Protein AF-A0A1H9LCA9-F1 (afdb_monomer_lite)

Structure (mmCIF, N/CA/C/O backbone):
data_AF-A0A1H9LCA9-F1
#
_entry.id   AF-A0A1H9LCA9-F1
#
loop_
_atom_site.group_PDB
_atom_site.id
_atom_site.type_symbol
_atom_site.label_atom_id
_atom_site.label_alt_id
_atom_site.label_comp_id
_atom_site.label_asym_id
_atom_site.label_entity_id
_atom_site.label_seq_id
_atom_site.pdbx_PDB_ins_code
_atom_site.Cartn_x
_atom_site.Cartn_y
_atom_site.Cartn_z
_atom_site.occupancy
_atom_site.B_iso_or_equiv
_atom_site.auth_seq_id
_atom_site.auth_comp_id
_atom_site.auth_asym_id
_atom_site.auth_atom_id
_atom_site.pdbx_PDB_model_num
ATOM 1 N N . MET A 1 1 ? -13.975 62.702 19.887 1.00 37.59 1 MET A N 1
ATOM 2 C CA . MET A 1 1 ? -13.229 62.439 18.639 1.00 37.59 1 MET A CA 1
ATOM 3 C C . MET A 1 1 ? -12.330 61.247 18.906 1.00 37.59 1 MET A C 1
ATOM 5 O O . MET A 1 1 ? -11.518 61.333 19.813 1.00 37.59 1 MET A O 1
ATOM 9 N N . VAL A 1 2 ? -12.563 60.117 18.239 1.00 36.91 2 VAL A N 1
ATOM 10 C CA . VAL A 1 2 ? -11.797 58.874 18.434 1.00 36.91 2 VAL A CA 1
ATOM 11 C C . VAL A 1 2 ? -11.180 58.522 17.086 1.00 36.91 2 VAL A C 1
ATOM 13 O O . VAL A 1 2 ? -11.909 58.223 16.140 1.00 36.91 2 VAL A O 1
ATOM 16 N N . GLU A 1 3 ? -9.856 58.625 16.983 1.00 31.27 3 GLU A N 1
ATOM 17 C CA . GLU A 1 3 ? -9.104 58.241 15.788 1.00 31.27 3 GLU A CA 1
ATOM 18 C C . GLU A 1 3 ? -9.050 56.713 15.649 1.00 31.27 3 GLU A C 1
ATOM 20 O O . GLU A 1 3 ? -8.800 55.981 16.607 1.00 31.27 3 GLU A O 1
ATOM 25 N N . ARG A 1 4 ? -9.310 56.226 14.431 1.00 35.34 4 ARG A N 1
ATOM 26 C CA . ARG A 1 4 ? -9.241 54.811 14.052 1.00 35.34 4 ARG A CA 1
ATOM 27 C C . ARG A 1 4 ? -7.836 54.487 13.536 1.00 35.34 4 ARG A C 1
ATOM 29 O O . ARG A 1 4 ? -7.404 55.072 12.549 1.00 35.34 4 ARG A O 1
ATOM 36 N N . GLY A 1 5 ? -7.157 53.526 14.163 1.00 34.16 5 GLY A N 1
ATOM 37 C CA . GLY A 1 5 ? -5.902 52.950 13.660 1.00 34.16 5 GLY A CA 1
ATOM 38 C C . GLY A 1 5 ? -6.113 51.992 12.470 1.00 34.16 5 GLY A C 1
ATOM 39 O O . GLY A 1 5 ? -7.217 51.466 12.298 1.00 34.16 5 GLY A O 1
ATOM 40 N N . PRO A 1 6 ? -5.083 51.745 11.636 1.00 36.34 6 PRO A N 1
ATOM 41 C CA . PRO A 1 6 ? -5.231 50.998 10.392 1.00 36.34 6 PRO A CA 1
ATOM 42 C C . PRO A 1 6 ? -5.287 49.480 10.620 1.00 36.34 6 PRO A C 1
ATOM 44 O O . PRO A 1 6 ? -4.516 48.903 11.388 1.00 36.34 6 PRO A O 1
ATOM 47 N N . ALA A 1 7 ? -6.196 48.822 9.899 1.00 36.69 7 ALA A N 1
ATOM 48 C CA . ALA A 1 7 ? -6.356 47.373 9.884 1.00 36.69 7 ALA A CA 1
ATOM 49 C C . ALA A 1 7 ? -5.158 46.683 9.206 1.00 36.69 7 ALA A C 1
ATOM 51 O O . ALA A 1 7 ? -4.801 46.992 8.068 1.00 36.69 7 ALA A O 1
ATOM 52 N N . ARG A 1 8 ? -4.555 45.704 9.894 1.00 35.53 8 ARG A N 1
ATOM 53 C CA . ARG A 1 8 ? -3.508 44.831 9.345 1.00 35.53 8 ARG A CA 1
ATOM 54 C C . ARG A 1 8 ? -4.088 43.911 8.268 1.00 35.53 8 ARG A C 1
ATOM 56 O O . ARG A 1 8 ? -4.783 42.944 8.565 1.00 35.53 8 ARG A O 1
ATOM 63 N N . GLN A 1 9 ? -3.726 44.178 7.020 1.00 32.56 9 GLN A N 1
ATOM 64 C CA . GLN A 1 9 ? -3.890 43.259 5.898 1.00 32.56 9 GLN A CA 1
ATOM 65 C C . GLN A 1 9 ? -2.826 42.149 6.016 1.00 32.56 9 GLN A C 1
ATOM 67 O O . GLN A 1 9 ? -1.681 42.316 5.601 1.00 32.56 9 GLN A O 1
ATOM 72 N N . VAL A 1 10 ? -3.169 41.012 6.629 1.00 32.66 10 VAL A N 1
ATOM 73 C CA . VAL A 1 10 ? -2.303 39.820 6.613 1.00 32.66 10 VAL A CA 1
ATOM 74 C C . VAL A 1 10 ? -2.534 39.098 5.286 1.00 32.66 10 VAL A C 1
ATOM 76 O O . VAL A 1 10 ? -3.515 38.383 5.088 1.00 32.66 10 VAL A O 1
ATOM 79 N N . ALA A 1 11 ? -1.644 39.356 4.330 1.00 33.22 11 ALA A N 1
ATOM 80 C CA . ALA A 1 11 ? -1.707 38.834 2.975 1.00 33.22 11 ALA A CA 1
ATOM 81 C C . ALA A 1 11 ? -1.517 37.303 2.936 1.00 33.22 11 ALA A C 1
ATOM 83 O O . ALA A 1 11 ? -0.398 36.802 2.983 1.00 33.22 11 ALA A O 1
ATOM 84 N N . VAL A 1 12 ? -2.635 36.574 2.845 1.00 34.50 12 VAL A N 1
ATOM 85 C CA . VAL A 1 12 ? -3.093 35.512 1.900 1.00 34.50 12 VAL A CA 1
ATOM 86 C C . VAL A 1 12 ? -2.076 34.790 0.966 1.00 34.50 12 VAL A C 1
ATOM 88 O O . VAL A 1 12 ? -2.420 33.791 0.331 1.00 34.50 12 VAL A O 1
ATOM 91 N N . ARG A 1 13 ? -0.813 35.213 0.860 1.00 29.67 13 ARG A N 1
ATOM 92 C CA . ARG A 1 13 ? 0.180 34.705 -0.104 1.00 29.67 13 ARG A CA 1
ATOM 93 C C . ARG A 1 13 ? 0.852 33.389 0.327 1.00 29.67 13 ARG A C 1
ATOM 95 O O . ARG A 1 13 ? 1.262 32.627 -0.542 1.00 29.67 13 ARG A O 1
ATOM 102 N N . GLY A 1 14 ? 0.899 33.079 1.628 1.00 26.66 14 GLY A N 1
ATOM 103 C CA . GLY A 1 14 ? 1.507 31.841 2.156 1.00 26.66 14 GLY A CA 1
ATOM 104 C C . GLY A 1 14 ? 0.653 30.574 1.987 1.00 26.66 14 GLY A C 1
ATOM 105 O O . GLY A 1 14 ? 1.177 29.499 1.708 1.00 26.66 14 GLY A O 1
ATOM 106 N N . LEU A 1 15 ? -0.677 30.697 2.063 1.00 29.91 15 LEU A N 1
ATOM 107 C CA . LEU A 1 15 ? -1.611 29.560 1.992 1.00 29.91 15 LEU A CA 1
ATOM 108 C C . LEU A 1 15 ? -1.765 28.981 0.573 1.00 29.91 15 LEU A C 1
ATOM 110 O O . LEU A 1 15 ? -2.038 27.793 0.414 1.00 29.91 15 LEU A O 1
ATOM 114 N N . ARG A 1 16 ? -1.535 29.791 -0.473 1.00 30.44 16 ARG A N 1
ATOM 115 C CA . ARG A 1 16 ? -1.591 29.332 -1.875 1.00 30.44 16 ARG A CA 1
ATOM 116 C C . ARG A 1 16 ? -0.365 28.501 -2.279 1.00 30.44 16 ARG A C 1
ATOM 118 O O . ARG A 1 16 ? -0.497 27.593 -3.091 1.00 30.44 16 ARG A O 1
ATOM 125 N N . GLY A 1 17 ? 0.805 28.770 -1.692 1.00 26.50 17 GLY A N 1
ATOM 126 C CA . GLY A 1 17 ? 2.037 28.012 -1.954 1.00 26.50 17 GLY A CA 1
ATOM 127 C C . GLY A 1 17 ? 1.990 26.588 -1.392 1.00 26.50 17 GLY A C 1
ATOM 128 O O . GLY A 1 17 ? 2.292 25.633 -2.105 1.00 26.50 17 GLY A O 1
ATOM 129 N N . ALA A 1 18 ? 1.512 26.437 -0.152 1.00 33.06 18 ALA A N 1
ATOM 130 C CA . ALA A 1 18 ? 1.322 25.132 0.485 1.00 33.06 18 ALA A CA 1
ATOM 131 C C . ALA A 1 18 ? 0.219 24.301 -0.198 1.00 33.06 18 ALA A C 1
ATOM 133 O O . ALA A 1 18 ? 0.385 23.100 -0.408 1.00 33.06 18 ALA A O 1
ATOM 134 N N . GLY A 1 19 ? -0.874 24.949 -0.626 1.00 29.12 19 GLY A N 1
ATOM 135 C CA . GLY A 1 19 ? -1.933 24.308 -1.410 1.00 29.12 19 GLY A CA 1
ATOM 136 C C . GLY A 1 19 ? -1.437 23.761 -2.753 1.00 29.12 19 GLY A C 1
ATOM 137 O O . GLY A 1 19 ? -1.769 22.635 -3.112 1.00 29.12 19 GLY A O 1
ATOM 138 N N . ASN A 1 20 ? -0.579 24.503 -3.460 1.00 30.98 20 ASN A N 1
ATOM 139 C CA . ASN A 1 20 ? -0.036 24.081 -4.755 1.00 30.98 20 ASN A CA 1
ATOM 140 C C . ASN A 1 20 ? 0.996 22.946 -4.638 1.00 30.98 20 ASN A C 1
ATOM 142 O O . ASN A 1 20 ? 1.005 22.058 -5.487 1.00 30.98 20 ASN A O 1
ATOM 146 N N . ALA A 1 21 ? 1.821 22.925 -3.586 1.00 31.55 21 ALA A N 1
ATOM 147 C CA . ALA A 1 21 ? 2.763 21.830 -3.328 1.00 31.55 21 ALA A CA 1
ATOM 148 C C . ALA A 1 21 ? 2.041 20.538 -2.909 1.00 31.55 21 ALA A C 1
ATOM 150 O O . ALA A 1 21 ? 2.370 19.458 -3.401 1.00 31.55 21 ALA A O 1
ATOM 151 N N . ALA A 1 22 ? 0.998 20.655 -2.078 1.00 37.38 22 ALA A N 1
ATOM 152 C CA . ALA A 1 22 ? 0.131 19.534 -1.739 1.00 37.38 22 ALA A CA 1
ATOM 153 C C . ALA A 1 22 ? -0.577 18.996 -2.989 1.00 37.38 22 ALA A C 1
ATOM 155 O O . ALA A 1 22 ? -0.582 17.793 -3.199 1.00 37.38 22 ALA A O 1
ATOM 156 N N . VAL A 1 23 ? -1.102 19.861 -3.865 1.00 35.31 23 VAL A N 1
ATOM 157 C CA . VAL A 1 23 ? -1.713 19.456 -5.144 1.00 35.31 23 VAL A CA 1
ATOM 158 C C . VAL A 1 23 ? -0.686 18.832 -6.098 1.00 35.31 23 VAL A C 1
ATOM 160 O O . VAL A 1 23 ? -1.016 17.850 -6.751 1.00 35.31 23 VAL A O 1
ATOM 163 N N . ALA A 1 24 ? 0.559 19.314 -6.151 1.00 33.38 24 ALA A N 1
ATOM 164 C CA . ALA A 1 24 ? 1.620 18.741 -6.986 1.00 33.38 24 ALA A CA 1
ATOM 165 C C . ALA A 1 24 ? 2.101 17.364 -6.491 1.00 33.38 24 ALA A C 1
ATOM 167 O O . ALA A 1 24 ? 2.255 16.456 -7.305 1.00 33.38 24 ALA A O 1
ATOM 168 N N . GLY A 1 25 ? 2.265 17.171 -5.177 1.00 38.09 25 GLY A N 1
ATOM 169 C CA . GLY A 1 25 ? 2.576 15.858 -4.591 1.00 38.09 25 GLY A CA 1
ATOM 170 C C . GLY A 1 25 ? 1.441 14.848 -4.792 1.00 38.09 25 GLY A C 1
ATOM 171 O O . GLY A 1 25 ? 1.672 13.684 -5.110 1.00 38.09 25 GLY A O 1
ATOM 172 N N . LEU A 1 26 ? 0.196 15.320 -4.717 1.00 39.88 26 LEU A N 1
ATOM 173 C CA . LEU A 1 26 ? -1.016 14.517 -4.885 1.00 39.88 26 LEU A CA 1
ATOM 174 C C . LEU A 1 26 ? -1.300 14.176 -6.360 1.00 39.88 26 LEU A C 1
ATOM 176 O O . LEU A 1 26 ? -1.668 13.048 -6.672 1.00 39.88 26 LEU A O 1
ATOM 180 N N . LEU A 1 27 ? -1.077 15.116 -7.286 1.00 36.34 27 LEU A N 1
ATOM 181 C CA . LEU A 1 27 ? -1.109 14.872 -8.734 1.00 36.34 27 LEU A CA 1
ATOM 182 C C . LEU A 1 27 ? 0.071 14.007 -9.187 1.00 36.34 27 LEU A C 1
ATOM 184 O O . LEU A 1 27 ? -0.092 13.229 -10.123 1.00 36.34 27 LEU A O 1
ATOM 188 N N . GLY A 1 28 ? 1.219 14.094 -8.508 1.00 38.56 28 GLY A N 1
ATOM 189 C CA . GLY A 1 28 ? 2.336 13.161 -8.647 1.00 38.56 28 GLY A CA 1
ATOM 190 C C . GLY A 1 28 ? 1.915 11.726 -8.329 1.00 38.56 28 GLY A C 1
ATOM 191 O O . GLY A 1 28 ? 2.164 10.837 -9.134 1.00 38.56 28 GLY A O 1
ATOM 192 N N . GLN A 1 29 ? 1.164 11.516 -7.244 1.00 41.81 29 GLN A N 1
ATOM 193 C CA . GLN A 1 29 ? 0.625 10.202 -6.859 1.00 41.81 29 GLN A CA 1
ATOM 194 C C . GLN A 1 29 ? -0.523 9.708 -7.761 1.00 41.81 29 GLN A C 1
ATOM 196 O O . GLN A 1 29 ? -0.605 8.519 -8.056 1.00 41.81 29 GLN A O 1
ATOM 201 N N . VAL A 1 30 ? -1.361 10.601 -8.303 1.00 37.91 30 VAL A N 1
ATOM 202 C CA . VAL A 1 30 ? -2.304 10.245 -9.388 1.00 37.91 30 VAL A CA 1
ATOM 203 C C . VAL A 1 30 ? -1.549 9.896 -10.686 1.00 37.91 30 VAL A C 1
ATOM 205 O O . VAL A 1 30 ? -2.015 9.070 -11.472 1.00 37.91 30 VAL A O 1
ATOM 208 N N . ARG A 1 31 ? -0.354 10.466 -10.909 1.00 37.56 31 ARG A N 1
ATOM 209 C CA . ARG A 1 31 ? 0.559 10.101 -12.007 1.00 37.56 31 ARG A CA 1
ATOM 210 C C . ARG A 1 31 ? 1.170 8.712 -11.820 1.00 37.56 31 ARG A C 1
ATOM 212 O O . ARG A 1 31 ? 1.293 8.017 -12.822 1.00 37.56 31 ARG A O 1
ATOM 219 N N . VAL A 1 32 ? 1.459 8.288 -10.584 1.00 42.09 32 VAL A N 1
ATOM 220 C CA . VAL A 1 32 ? 1.896 6.910 -10.269 1.00 42.09 32 VAL A CA 1
ATOM 221 C C . VAL A 1 32 ? 0.848 5.890 -10.736 1.00 42.09 32 VAL A C 1
ATOM 223 O O . VAL A 1 32 ? 1.204 4.882 -11.333 1.00 42.09 32 VAL A O 1
ATOM 226 N N . GLN A 1 33 ? -0.450 6.189 -10.596 1.00 40.88 33 GLN A N 1
ATOM 227 C CA . GLN A 1 33 ? -1.525 5.330 -11.123 1.00 40.88 33 GLN A CA 1
ATOM 228 C C . GLN A 1 33 ? -1.804 5.492 -12.630 1.00 40.88 33 GLN A C 1
ATOM 230 O O . GLN A 1 33 ? -2.338 4.577 -13.257 1.00 40.88 33 GLN A O 1
ATOM 235 N N . ARG A 1 34 ? -1.478 6.647 -13.231 1.00 36.62 34 ARG A N 1
ATOM 236 C CA . ARG A 1 34 ? -1.709 6.935 -14.664 1.00 36.62 34 ARG A CA 1
ATOM 237 C C . ARG A 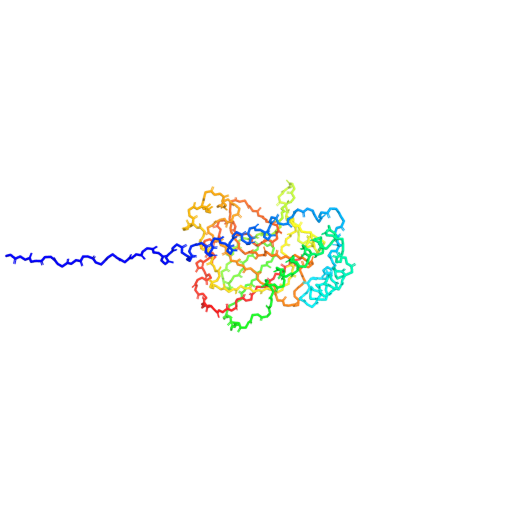1 34 ? -0.509 6.672 -15.575 1.00 36.62 34 ARG A C 1
ATOM 239 O O . ARG A 1 34 ? -0.652 6.795 -16.789 1.00 36.62 34 ARG A O 1
ATOM 246 N N . GLN A 1 35 ? 0.640 6.258 -15.052 1.00 36.97 35 GLN A N 1
ATOM 247 C CA . GLN A 1 35 ? 1.733 5.707 -15.862 1.00 36.97 35 GLN A CA 1
ATOM 248 C C . GLN A 1 35 ? 1.524 4.206 -16.129 1.00 36.97 35 GLN A C 1
ATOM 250 O O . GLN A 1 35 ? 2.420 3.387 -15.988 1.00 36.97 35 GLN A O 1
ATOM 255 N N . THR A 1 36 ? 0.312 3.864 -16.564 1.00 41.91 36 THR A N 1
ATOM 256 C CA . THR A 1 36 ? -0.047 2.605 -17.232 1.00 41.91 36 THR A CA 1
ATOM 257 C C . THR A 1 36 ? -0.149 2.802 -18.741 1.00 41.91 36 THR A C 1
ATOM 259 O O . THR A 1 36 ? -0.783 2.010 -19.437 1.00 41.91 36 THR A O 1
ATOM 262 N N . ALA A 1 37 ? 0.502 3.842 -19.283 1.00 33.84 37 ALA A N 1
ATOM 263 C CA . ALA A 1 37 ? 0.882 3.766 -20.682 1.00 33.84 37 ALA A CA 1
ATOM 264 C C . ALA A 1 37 ? 1.651 2.442 -20.830 1.00 33.84 37 ALA A C 1
ATOM 266 O O . ALA A 1 37 ? 2.587 2.226 -20.048 1.00 33.84 37 ALA A O 1
ATOM 267 N N . PRO A 1 38 ? 1.255 1.542 -21.753 1.00 39.22 38 PRO A N 1
ATOM 268 C CA . PRO A 1 38 ? 2.077 0.381 -22.047 1.00 39.22 38 PRO A CA 1
ATOM 269 C C . PRO A 1 38 ? 3.495 0.899 -22.247 1.00 39.22 38 PRO A C 1
ATOM 271 O O . PRO A 1 38 ? 3.666 1.982 -22.821 1.00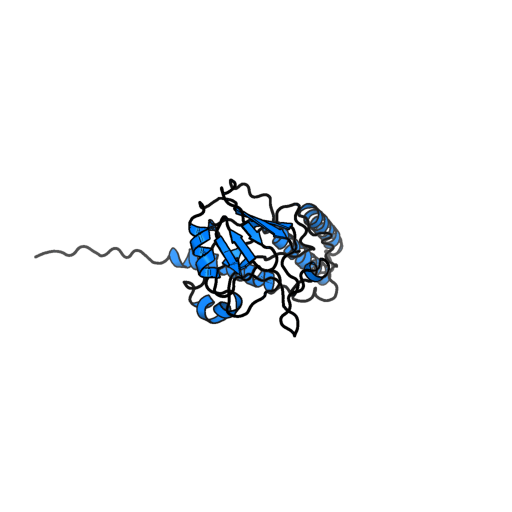 39.22 38 PRO A O 1
ATOM 274 N N . VAL A 1 39 ? 4.493 0.182 -21.713 1.00 43.41 39 VAL A N 1
ATOM 275 C CA . VAL A 1 39 ? 5.899 0.433 -22.044 1.00 43.41 39 VAL A CA 1
ATOM 276 C C . VAL A 1 39 ? 5.904 0.686 -23.542 1.00 43.41 39 VAL A C 1
ATOM 278 O O . VAL A 1 39 ? 5.519 -0.216 -24.286 1.00 43.41 39 VAL A O 1
ATOM 281 N N . ALA A 1 40 ? 6.159 1.935 -23.963 1.00 40.75 40 ALA A N 1
ATOM 282 C CA . ALA A 1 40 ? 6.058 2.280 -25.375 1.00 40.75 40 ALA A CA 1
ATOM 283 C C . ALA A 1 40 ? 6.827 1.200 -26.131 1.00 40.75 40 ALA A C 1
ATOM 285 O O . ALA A 1 40 ? 7.935 0.866 -25.695 1.00 40.75 40 ALA A O 1
ATOM 286 N N . ALA A 1 41 ? 6.182 0.585 -27.127 1.00 44.44 41 ALA A N 1
ATOM 287 C CA . ALA A 1 41 ? 6.691 -0.606 -27.792 1.00 44.44 41 ALA A CA 1
ATOM 288 C C . ALA A 1 41 ? 8.204 -0.456 -28.031 1.00 44.44 41 ALA A C 1
ATOM 290 O O . ALA A 1 41 ? 8.628 0.481 -28.704 1.00 44.44 41 ALA A O 1
ATOM 291 N N . GLY A 1 42 ? 9.005 -1.310 -27.381 1.00 55.53 42 GLY A N 1
ATOM 292 C CA . GLY A 1 42 ? 10.469 -1.284 -27.467 1.00 55.53 42 GLY A CA 1
ATOM 293 C C . GLY A 1 42 ? 11.255 -0.944 -26.192 1.00 55.53 42 GLY A C 1
ATOM 294 O O . GLY A 1 42 ? 12.477 -0.987 -26.256 1.00 55.53 42 GLY A O 1
ATOM 295 N N . GLY A 1 43 ? 10.629 -0.633 -25.049 1.00 63.09 43 GLY A N 1
ATOM 296 C CA . GLY A 1 43 ? 11.353 -0.488 -23.770 1.00 63.09 43 GLY A CA 1
ATOM 297 C C . GLY A 1 43 ? 11.732 -1.821 -23.099 1.00 63.09 43 GLY A C 1
ATOM 298 O O . GLY A 1 43 ? 11.122 -2.849 -23.402 1.00 63.09 43 GLY A O 1
ATOM 299 N N . PRO A 1 44 ? 12.710 -1.832 -22.170 1.00 77.94 44 PRO A N 1
ATOM 300 C CA . PRO A 1 44 ? 13.135 -3.053 -21.492 1.00 77.94 44 PRO A CA 1
ATOM 301 C C . PRO A 1 44 ? 12.026 -3.594 -20.584 1.00 77.94 44 PRO A C 1
ATOM 303 O O . PRO A 1 44 ? 11.335 -2.839 -19.897 1.00 77.94 44 PRO A O 1
ATOM 306 N N . ALA A 1 45 ? 11.893 -4.919 -20.524 1.00 80.69 45 ALA A N 1
ATOM 307 C CA . ALA A 1 45 ? 11.065 -5.552 -19.506 1.00 80.69 45 ALA A CA 1
ATOM 308 C C . ALA A 1 45 ? 11.670 -5.289 -18.117 1.00 80.69 45 ALA A C 1
ATOM 310 O O . ALA A 1 45 ? 12.846 -5.589 -17.893 1.00 80.69 45 ALA A O 1
ATOM 311 N N . ILE A 1 46 ? 10.866 -4.749 -17.195 1.00 82.88 46 ILE A N 1
ATOM 312 C CA . ILE A 1 46 ? 11.263 -4.571 -15.794 1.00 82.88 46 ILE A CA 1
ATOM 313 C C . ILE A 1 46 ? 11.228 -5.934 -15.106 1.00 82.88 46 ILE A C 1
ATOM 315 O O . ILE A 1 46 ? 10.183 -6.583 -15.028 1.00 82.88 46 ILE A O 1
ATOM 319 N N . ARG A 1 47 ? 12.374 -6.360 -14.582 1.00 88.81 47 ARG A N 1
ATOM 320 C CA . ARG A 1 47 ? 12.556 -7.635 -13.882 1.00 88.81 47 ARG A CA 1
ATOM 321 C C . ARG A 1 47 ? 12.540 -7.398 -12.378 1.00 88.81 47 ARG A C 1
ATOM 323 O O . ARG A 1 47 ? 13.572 -7.413 -11.722 1.00 88.81 47 ARG A O 1
ATOM 330 N N . ALA A 1 48 ? 11.349 -7.172 -11.832 1.00 80.75 48 ALA A N 1
ATOM 331 C CA . ALA A 1 48 ? 11.202 -6.874 -10.408 1.00 80.75 48 ALA A CA 1
ATOM 332 C C . ALA A 1 48 ? 11.410 -8.091 -9.484 1.00 80.75 48 ALA A C 1
ATOM 334 O O . ALA A 1 48 ? 11.509 -7.904 -8.277 1.00 80.75 48 ALA A O 1
ATOM 335 N N . GLY A 1 49 ? 11.465 -9.322 -10.011 1.00 88.69 49 GLY A N 1
ATOM 336 C CA . GLY A 1 49 ? 11.590 -10.531 -9.189 1.00 88.69 49 GLY A CA 1
ATOM 337 C C . GLY A 1 49 ? 10.423 -10.666 -8.206 1.00 88.69 49 GLY A C 1
ATOM 338 O O . GLY A 1 49 ? 9.258 -10.529 -8.596 1.00 88.69 49 GLY A O 1
ATOM 339 N N . ASN A 1 50 ? 10.728 -10.894 -6.927 1.00 90.81 50 ASN A N 1
ATOM 340 C CA . ASN A 1 50 ? 9.724 -10.844 -5.860 1.00 90.81 50 ASN A CA 1
ATOM 341 C C . ASN A 1 50 ? 9.361 -9.405 -5.448 1.00 90.81 50 ASN A C 1
ATOM 343 O O . ASN A 1 50 ? 8.366 -9.188 -4.759 1.00 90.81 50 ASN A O 1
ATOM 347 N N . GLY A 1 51 ? 10.098 -8.403 -5.921 1.00 90.00 51 GLY A N 1
ATOM 348 C CA . GLY A 1 51 ? 9.833 -6.987 -5.698 1.00 90.00 51 GLY A CA 1
ATOM 349 C C . GLY A 1 51 ? 10.296 -6.482 -4.338 1.00 90.00 51 GLY A C 1
ATOM 350 O O . GLY A 1 51 ? 9.755 -5.482 -3.881 1.00 90.00 51 GLY A O 1
ATOM 351 N N . THR A 1 52 ? 11.249 -7.154 -3.688 1.00 94.56 52 THR A N 1
ATOM 352 C CA . THR A 1 52 ? 11.922 -6.629 -2.485 1.00 94.56 52 THR A CA 1
ATOM 353 C C . THR A 1 52 ? 12.712 -5.358 -2.802 1.00 94.56 52 THR A C 1
ATOM 355 O O . THR A 1 52 ? 13.079 -5.116 -3.954 1.00 94.56 52 THR A O 1
ATOM 358 N N . THR A 1 53 ? 13.048 -4.554 -1.786 1.00 93.88 53 THR A N 1
ATOM 359 C CA . THR A 1 53 ? 13.878 -3.352 -1.993 1.00 93.88 53 THR A CA 1
ATOM 360 C C . THR A 1 53 ? 15.218 -3.703 -2.647 1.00 93.88 53 THR A C 1
ATOM 362 O O . THR A 1 53 ? 15.638 -3.025 -3.582 1.00 93.88 53 THR A O 1
ATOM 365 N N . ALA A 1 54 ? 15.860 -4.800 -2.231 1.00 95.19 54 ALA A N 1
ATOM 366 C CA . ALA A 1 54 ? 17.131 -5.244 -2.804 1.00 95.19 54 ALA A CA 1
ATOM 367 C C . ALA A 1 54 ? 17.018 -5.607 -4.297 1.00 95.19 54 ALA A C 1
ATOM 369 O O . ALA A 1 54 ? 17.847 -5.176 -5.100 1.00 95.19 54 ALA A O 1
ATOM 370 N N . GLU A 1 55 ? 15.977 -6.350 -4.687 1.00 95.88 55 GLU A N 1
ATOM 371 C CA . GLU A 1 55 ? 15.739 -6.710 -6.092 1.00 95.88 55 GLU A CA 1
ATOM 372 C C . GLU A 1 55 ? 15.432 -5.477 -6.950 1.00 95.88 55 GLU A C 1
ATOM 374 O O . GLU A 1 55 ? 15.961 -5.350 -8.054 1.00 95.88 55 GLU A O 1
ATOM 379 N N . LEU A 1 56 ? 14.639 -4.530 -6.436 1.00 94.44 56 LEU A N 1
ATOM 380 C CA . LEU A 1 56 ? 14.326 -3.287 -7.147 1.00 94.44 56 LEU A CA 1
ATOM 381 C C . LEU A 1 56 ? 15.569 -2.400 -7.332 1.00 94.44 56 LEU A C 1
ATOM 383 O O . LEU A 1 56 ? 15.757 -1.831 -8.410 1.00 94.44 56 LEU A O 1
ATOM 387 N N . VAL A 1 57 ? 16.453 -2.315 -6.330 1.00 95.69 57 VAL A N 1
ATOM 388 C CA . VAL A 1 57 ? 17.745 -1.609 -6.442 1.00 95.69 57 VAL A CA 1
ATOM 389 C C . VAL A 1 57 ? 18.644 -2.272 -7.486 1.00 95.69 57 VAL A C 1
ATOM 391 O O . VAL A 1 57 ? 19.228 -1.580 -8.326 1.00 95.69 57 VAL A O 1
ATOM 394 N N . ALA A 1 58 ? 18.744 -3.603 -7.464 1.00 96.69 58 ALA A N 1
ATOM 395 C CA . ALA A 1 58 ? 19.547 -4.351 -8.427 1.00 96.69 58 ALA A CA 1
ATOM 396 C C . ALA A 1 58 ? 19.038 -4.150 -9.863 1.00 96.69 58 ALA A C 1
ATOM 398 O O . ALA A 1 58 ? 19.829 -3.888 -10.777 1.00 96.69 58 ALA A O 1
ATOM 399 N N . GLU A 1 59 ? 17.719 -4.194 -10.051 1.00 96.25 59 GLU A N 1
ATOM 400 C CA . GLU A 1 59 ? 17.086 -3.972 -11.347 1.00 96.25 59 GLU A CA 1
ATOM 401 C C . GLU A 1 59 ? 17.284 -2.534 -11.839 1.00 96.25 59 GLU A C 1
ATOM 403 O O . GLU A 1 59 ? 17.643 -2.308 -12.997 1.00 96.25 59 GLU A O 1
ATOM 408 N N . ARG A 1 60 ? 17.162 -1.545 -10.949 1.00 95.88 60 ARG A N 1
ATOM 409 C CA . ARG A 1 60 ? 17.442 -0.146 -11.286 1.00 95.88 60 ARG A CA 1
ATOM 410 C C . ARG A 1 60 ? 18.889 0.045 -11.732 1.00 95.88 60 ARG A C 1
ATOM 412 O O . ARG A 1 60 ? 19.146 0.715 -12.733 1.00 95.88 60 ARG A O 1
ATOM 419 N N . ALA A 1 61 ? 19.840 -0.551 -11.014 1.00 96.81 61 ALA A N 1
ATOM 420 C CA . ALA A 1 61 ? 21.253 -0.492 -11.372 1.00 96.81 61 ALA A CA 1
ATOM 421 C C . ALA A 1 61 ? 21.524 -1.145 -12.737 1.00 96.81 61 ALA A C 1
ATOM 423 O O . ALA A 1 61 ? 22.342 -0.634 -13.505 1.00 96.81 61 ALA A O 1
ATOM 424 N N . ARG A 1 62 ? 20.826 -2.242 -13.066 1.00 95.94 62 ARG A N 1
ATOM 425 C CA . ARG A 1 62 ? 20.877 -2.862 -14.398 1.00 95.94 62 ARG A CA 1
ATOM 426 C C . ARG A 1 62 ? 20.378 -1.901 -15.476 1.00 95.94 62 ARG A C 1
ATOM 428 O O . ARG A 1 62 ? 21.120 -1.639 -16.422 1.00 95.94 62 ARG A O 1
ATOM 435 N N . LEU A 1 63 ? 19.184 -1.327 -15.302 1.00 94.81 63 LEU A N 1
ATOM 436 C CA . LEU A 1 63 ? 18.615 -0.390 -16.274 1.00 94.81 63 LEU A CA 1
ATOM 437 C C . LEU A 1 63 ? 19.491 0.851 -16.472 1.00 94.81 63 LEU A C 1
ATOM 439 O O . LEU A 1 63 ? 19.616 1.321 -17.597 1.00 94.81 63 LEU A O 1
ATOM 443 N N . LEU A 1 64 ? 20.136 1.366 -15.421 1.00 95.00 64 LEU A N 1
ATOM 444 C CA . LEU A 1 64 ? 21.068 2.494 -15.538 1.00 95.00 64 LEU A CA 1
ATOM 445 C C . LEU A 1 64 ? 22.277 2.172 -16.426 1.00 95.00 64 LEU A C 1
ATOM 447 O O . LEU A 1 64 ? 22.665 3.011 -17.242 1.00 95.00 64 LEU A O 1
ATOM 451 N N . ARG A 1 65 ? 22.853 0.969 -16.292 1.00 94.88 65 ARG A N 1
ATOM 452 C CA . ARG A 1 65 ? 23.976 0.522 -17.133 1.00 94.88 65 ARG A CA 1
ATOM 453 C C . ARG A 1 65 ? 23.549 0.358 -18.590 1.00 94.88 65 ARG A C 1
ATOM 455 O O . ARG A 1 65 ? 24.210 0.887 -19.477 1.00 94.88 65 ARG A O 1
ATOM 462 N N . GLU A 1 66 ? 22.430 -0.321 -18.825 1.00 93.88 66 GLU A N 1
ATOM 463 C CA . GLU A 1 66 ? 21.905 -0.569 -20.174 1.00 93.88 66 GLU A CA 1
ATOM 464 C C . GLU A 1 66 ? 21.434 0.722 -20.859 1.00 93.88 66 GLU A C 1
ATOM 466 O O . GLU A 1 66 ? 21.730 0.948 -22.027 1.00 93.88 66 GLU A O 1
ATOM 471 N N . ARG A 1 67 ? 20.810 1.659 -20.133 1.00 93.94 67 ARG A N 1
ATOM 472 C CA . ARG A 1 67 ? 20.477 2.987 -20.683 1.00 93.94 67 ARG A CA 1
ATOM 473 C C . ARG A 1 67 ? 21.715 3.688 -21.252 1.00 93.94 67 ARG A C 1
ATOM 475 O O . ARG A 1 67 ? 21.622 4.350 -22.283 1.00 93.94 67 ARG A O 1
ATOM 482 N N . GLY A 1 68 ? 22.869 3.536 -20.596 1.00 91.56 68 GLY A N 1
ATOM 483 C CA . GLY A 1 68 ? 24.142 4.113 -21.032 1.00 91.56 68 GLY A CA 1
ATOM 484 C C . GLY A 1 68 ? 24.601 3.628 -22.411 1.00 91.56 68 GLY A C 1
ATOM 485 O O . GLY A 1 68 ? 25.174 4.414 -23.165 1.00 91.56 68 GLY A O 1
ATOM 486 N N . THR A 1 69 ? 24.289 2.385 -22.795 1.00 92.75 69 THR A N 1
ATOM 487 C CA . THR A 1 69 ? 24.640 1.846 -24.123 1.00 92.75 69 THR A CA 1
ATOM 488 C C . THR A 1 69 ? 23.747 2.386 -25.242 1.00 92.75 69 THR A C 1
ATOM 490 O O . THR A 1 69 ? 24.103 2.286 -26.412 1.00 92.75 69 THR A O 1
ATOM 493 N N . HIS A 1 70 ? 22.618 3.012 -24.896 1.00 89.44 70 HIS A N 1
ATOM 494 C CA . HIS A 1 70 ? 21.659 3.599 -25.834 1.00 89.44 70 HIS A CA 1
ATOM 495 C C . HIS A 1 70 ? 21.760 5.130 -25.934 1.00 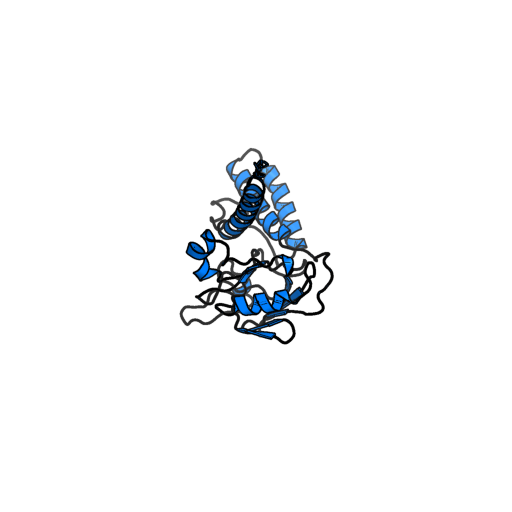89.44 70 HIS A C 1
ATOM 497 O O . HIS A 1 70 ? 20.845 5.769 -26.437 1.00 89.44 70 HIS A O 1
ATOM 503 N N . ALA A 1 71 ? 22.866 5.749 -25.503 1.00 86.56 71 ALA A N 1
ATOM 504 C CA . ALA A 1 71 ? 23.005 7.213 -25.450 1.00 86.56 71 ALA A CA 1
ATOM 505 C C . ALA A 1 71 ? 22.790 7.946 -26.794 1.00 86.56 71 ALA A C 1
ATOM 507 O O . ALA A 1 71 ? 22.513 9.142 -26.800 1.00 86.56 71 ALA A O 1
ATOM 508 N N . ARG A 1 72 ? 22.927 7.248 -27.929 1.00 90.75 72 ARG A N 1
ATOM 509 C CA . ARG A 1 72 ? 22.706 7.795 -29.282 1.00 90.75 72 ARG A CA 1
ATOM 510 C C . ARG A 1 72 ? 21.336 7.446 -29.873 1.00 90.75 72 ARG A C 1
ATOM 512 O O . ARG A 1 72 ? 20.960 8.017 -30.890 1.00 90.75 72 ARG A O 1
ATOM 519 N N . ASP A 1 73 ? 20.600 6.533 -29.245 1.00 91.94 73 ASP A N 1
ATOM 520 C CA . ASP A 1 73 ? 19.229 6.181 -29.607 1.00 91.94 73 ASP A CA 1
ATOM 521 C C . ASP A 1 73 ? 18.281 6.830 -28.595 1.00 91.94 73 ASP A C 1
ATOM 523 O O . ASP A 1 73 ? 18.029 6.310 -27.506 1.00 91.94 73 ASP A O 1
ATOM 527 N N . MET A 1 74 ? 17.758 8.000 -28.958 1.00 87.94 74 MET A N 1
ATOM 528 C CA . MET A 1 74 ? 16.903 8.791 -28.072 1.00 87.94 74 MET A CA 1
ATOM 529 C C . MET A 1 74 ? 15.617 8.060 -27.671 1.00 87.94 74 MET A C 1
ATOM 531 O O . MET A 1 74 ? 15.126 8.259 -26.556 1.00 87.94 74 MET A O 1
ATOM 535 N N . ALA A 1 75 ? 15.069 7.212 -28.548 1.00 88.38 75 ALA A N 1
ATOM 536 C CA . ALA A 1 75 ? 13.838 6.481 -28.268 1.00 88.38 75 ALA A CA 1
ATOM 537 C C . ALA A 1 75 ? 14.085 5.388 -27.221 1.00 88.38 75 ALA A C 1
ATOM 539 O O . ALA A 1 75 ? 13.347 5.306 -26.231 1.00 88.38 75 ALA A O 1
ATOM 540 N N . GLN A 1 76 ? 15.156 4.610 -27.396 1.00 87.69 76 GLN A N 1
ATOM 541 C CA . GLN A 1 76 ? 15.579 3.605 -26.421 1.00 87.69 76 GLN A CA 1
ATOM 542 C C . GLN A 1 76 ? 15.995 4.247 -25.100 1.00 87.69 76 GLN A C 1
ATOM 544 O O . GLN A 1 76 ? 15.488 3.860 -24.047 1.00 87.69 76 GLN A O 1
ATOM 549 N N . PHE A 1 77 ? 16.826 5.291 -25.129 1.00 90.44 77 PHE A N 1
ATOM 550 C CA . PHE A 1 77 ? 17.236 6.010 -23.922 1.00 90.44 77 PHE A CA 1
ATOM 551 C C . PHE A 1 77 ? 16.027 6.469 -23.093 1.00 90.44 77 PHE A C 1
ATOM 553 O O . PHE A 1 77 ? 15.957 6.219 -21.885 1.00 90.44 77 PHE A O 1
ATOM 560 N N . ALA A 1 78 ? 15.037 7.087 -23.7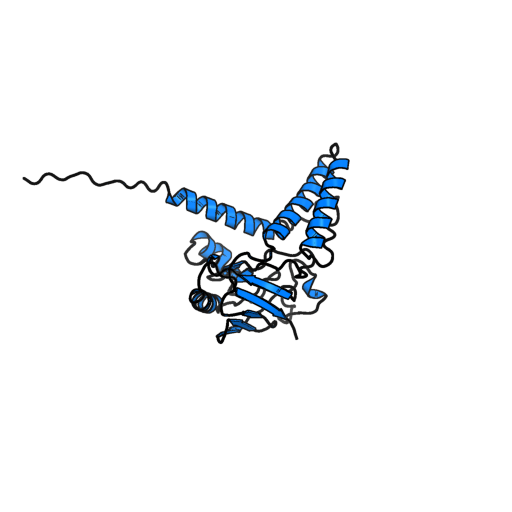47 1.00 89.19 78 ALA A N 1
ATOM 561 C CA . ALA A 1 78 ? 13.813 7.533 -23.091 1.00 89.19 78 ALA A CA 1
ATOM 562 C C . ALA A 1 78 ? 12.978 6.363 -22.543 1.00 89.19 78 ALA A C 1
ATOM 564 O O . ALA A 1 78 ? 12.329 6.506 -21.506 1.00 89.19 78 ALA A O 1
ATOM 565 N N . ALA A 1 79 ? 12.978 5.206 -23.208 1.00 88.00 79 ALA A N 1
ATOM 566 C CA . ALA A 1 79 ? 12.272 4.021 -22.729 1.00 88.00 79 ALA A CA 1
ATOM 567 C C . ALA A 1 79 ? 12.886 3.448 -21.446 1.00 88.00 79 ALA A C 1
ATOM 569 O O . ALA A 1 79 ? 12.155 3.178 -20.491 1.00 88.00 79 ALA A O 1
ATOM 570 N N . TYR A 1 80 ? 14.214 3.352 -21.382 1.00 91.31 80 TYR A N 1
ATOM 571 C CA . TYR A 1 80 ? 14.921 2.973 -20.159 1.00 91.31 80 TYR A CA 1
ATOM 572 C C . TYR A 1 80 ? 14.723 3.994 -19.038 1.00 91.31 80 TYR A C 1
ATOM 574 O O . TYR A 1 80 ? 14.502 3.601 -17.893 1.00 91.31 80 TYR A O 1
ATOM 582 N N . GLN A 1 81 ? 14.753 5.295 -19.357 1.00 92.38 81 GLN A N 1
ATOM 583 C CA . GLN A 1 81 ? 14.498 6.347 -18.372 1.00 92.38 81 GLN A CA 1
ATOM 584 C C . GLN A 1 81 ? 13.134 6.164 -17.700 1.00 92.38 81 GLN A C 1
ATOM 586 O O . GLN A 1 81 ? 13.070 6.176 -16.479 1.00 92.38 81 GLN A O 1
ATOM 591 N N . ARG A 1 82 ? 12.070 5.891 -18.469 1.00 89.88 82 ARG A N 1
ATOM 592 C CA . ARG A 1 82 ? 10.736 5.622 -17.900 1.00 89.88 82 ARG A CA 1
ATOM 593 C C . ARG A 1 82 ? 10.728 4.415 -16.957 1.00 89.88 82 ARG A C 1
ATOM 595 O O . ARG A 1 82 ? 10.044 4.446 -15.939 1.00 89.88 82 ARG A O 1
ATOM 602 N N . GLY A 1 83 ? 11.475 3.359 -17.286 1.00 89.56 83 GLY A N 1
ATOM 603 C CA . GLY A 1 83 ? 11.617 2.192 -16.411 1.00 89.56 83 GLY A CA 1
ATOM 604 C C . GLY A 1 83 ? 12.333 2.524 -15.099 1.00 89.56 83 GLY A C 1
ATOM 605 O O . GLY A 1 83 ? 11.893 2.100 -14.033 1.00 89.56 83 GLY A O 1
ATOM 606 N N . ILE A 1 84 ? 13.394 3.331 -15.168 1.00 91.88 84 ILE A N 1
ATOM 607 C CA . ILE A 1 84 ? 14.141 3.808 -13.995 1.00 91.88 84 ILE A CA 1
ATOM 608 C C . ILE A 1 84 ? 13.267 4.715 -13.128 1.00 91.88 84 ILE A C 1
ATOM 610 O O . ILE A 1 84 ? 13.206 4.497 -11.923 1.00 91.88 84 ILE A O 1
ATOM 614 N N . ASP A 1 85 ? 12.536 5.654 -13.732 1.00 90.06 85 ASP A N 1
ATOM 615 C CA . ASP A 1 85 ? 11.624 6.552 -13.015 1.00 90.06 85 ASP A CA 1
ATOM 616 C C . ASP A 1 85 ? 10.546 5.757 -12.265 1.00 90.06 85 ASP A C 1
ATOM 618 O O . ASP A 1 85 ? 10.237 6.049 -11.110 1.00 90.06 85 ASP A O 1
ATOM 622 N N . ARG A 1 86 ? 10.006 4.699 -12.888 1.00 88.19 86 ARG A N 1
ATOM 623 C CA . ARG A 1 86 ? 9.063 3.788 -12.227 1.00 88.19 86 ARG A CA 1
ATOM 624 C C . ARG A 1 86 ? 9.699 3.085 -11.025 1.00 88.19 86 ARG A C 1
ATOM 626 O O . ARG A 1 86 ? 9.065 3.006 -9.978 1.00 88.19 86 ARG A O 1
ATOM 633 N N . LEU A 1 87 ? 10.923 2.573 -11.153 1.00 90.75 87 LEU A N 1
ATOM 634 C CA . LEU A 1 87 ? 11.626 1.930 -10.035 1.00 90.75 87 LEU A CA 1
ATOM 635 C C . LEU A 1 87 ? 11.938 2.923 -8.911 1.00 90.75 87 LEU A C 1
ATOM 637 O O . LEU A 1 87 ? 11.805 2.562 -7.747 1.00 90.75 87 LEU A O 1
ATOM 641 N N . ASP A 1 88 ? 12.291 4.164 -9.245 1.00 90.81 88 ASP A N 1
ATOM 642 C CA . ASP A 1 88 ? 12.524 5.229 -8.266 1.00 90.81 88 ASP A CA 1
ATOM 643 C C . ASP A 1 88 ? 11.264 5.541 -7.452 1.00 90.81 88 ASP A C 1
ATOM 645 O O . ASP A 1 88 ? 11.345 5.694 -6.234 1.00 90.81 88 ASP A O 1
ATOM 649 N N . LEU A 1 89 ? 10.090 5.543 -8.088 1.00 88.19 89 LEU A N 1
ATOM 650 C CA . LEU A 1 89 ? 8.812 5.682 -7.385 1.00 88.19 89 LEU A CA 1
ATOM 651 C C . LEU A 1 89 ? 8.547 4.504 -6.438 1.00 88.19 89 LEU A C 1
ATOM 653 O O . LEU A 1 89 ? 8.208 4.722 -5.278 1.00 88.19 89 LEU A O 1
ATOM 657 N N . LEU A 1 90 ? 8.753 3.266 -6.900 1.00 89.88 90 LEU A N 1
ATOM 658 C CA . LEU A 1 90 ? 8.570 2.076 -6.061 1.00 89.88 90 LEU A CA 1
ATOM 659 C C . LEU A 1 90 ? 9.528 2.062 -4.864 1.00 89.88 90 LEU A C 1
ATOM 661 O O . LEU A 1 90 ? 9.139 1.664 -3.770 1.00 89.88 90 LEU A O 1
ATOM 665 N N . LEU A 1 91 ? 10.776 2.485 -5.063 1.00 90.25 91 LEU A N 1
ATOM 666 C CA . LEU A 1 91 ? 11.777 2.570 -4.002 1.00 90.25 91 LEU A CA 1
ATOM 667 C C . LEU A 1 91 ? 11.452 3.683 -3.000 1.00 90.25 91 LEU A C 1
ATOM 669 O O . LEU A 1 91 ? 11.637 3.479 -1.805 1.00 90.25 91 LEU A O 1
ATOM 673 N N . ALA A 1 92 ? 10.931 4.825 -3.456 1.00 89.06 92 ALA A N 1
ATOM 674 C CA . ALA A 1 92 ? 10.573 5.950 -2.587 1.00 89.06 92 ALA A CA 1
ATOM 675 C C . ALA A 1 92 ? 9.407 5.642 -1.631 1.00 89.06 92 ALA A C 1
ATOM 677 O O . ALA A 1 92 ? 9.274 6.275 -0.586 1.00 89.06 92 ALA A O 1
ATOM 678 N N . GLU A 1 93 ? 8.553 4.683 -1.982 1.00 86.62 93 GLU A N 1
ATOM 679 C CA . GLU A 1 93 ? 7.433 4.245 -1.144 1.00 86.62 93 GLU A CA 1
ATOM 680 C C . GLU A 1 93 ? 7.833 3.167 -0.126 1.00 86.62 93 GLU A C 1
ATOM 682 O O . GLU A 1 93 ? 7.041 2.843 0.762 1.00 86.62 93 GLU A O 1
ATOM 687 N N . ARG A 1 94 ? 9.040 2.607 -0.250 1.00 88.62 94 ARG A N 1
ATOM 688 C CA . ARG A 1 94 ? 9.555 1.513 0.576 1.00 88.62 94 ARG A CA 1
ATOM 689 C C . ARG A 1 94 ? 10.464 2.014 1.688 1.00 88.62 94 ARG A C 1
ATOM 691 O O . ARG A 1 94 ? 11.037 3.097 1.612 1.00 88.62 94 ARG A O 1
ATOM 698 N N . GLY A 1 95 ? 10.628 1.176 2.704 1.00 82.69 95 GLY A N 1
ATOM 699 C CA . GLY A 1 95 ? 11.689 1.337 3.690 1.00 82.69 95 GLY A CA 1
ATOM 700 C C . GLY A 1 95 ? 11.314 0.817 5.065 1.00 82.69 95 GLY A C 1
ATOM 701 O O . GLY A 1 95 ? 10.145 0.815 5.464 1.00 82.69 95 GLY A O 1
ATOM 702 N N . ASN A 1 96 ? 12.327 0.422 5.828 1.00 78.75 96 ASN A N 1
ATOM 703 C CA . ASN A 1 96 ? 12.198 0.297 7.273 1.00 78.75 96 ASN A CA 1
ATOM 704 C C . ASN A 1 96 ? 12.064 1.709 7.864 1.00 78.75 96 ASN A C 1
ATOM 706 O O . ASN A 1 96 ? 13.049 2.440 7.943 1.00 78.75 96 ASN A O 1
ATOM 710 N N . SER A 1 97 ? 10.844 2.122 8.228 1.00 77.06 97 SER A N 1
ATOM 711 C CA . SER A 1 97 ? 10.627 3.456 8.803 1.00 77.06 97 SER A CA 1
ATOM 712 C C . SER A 1 97 ? 11.537 3.683 10.009 1.00 77.06 97 SER A C 1
ATOM 714 O O . SER A 1 97 ? 11.554 2.853 10.921 1.00 77.06 97 SER A O 1
ATOM 716 N N . GLY A 1 98 ? 12.220 4.829 10.040 1.00 87.06 98 GLY A N 1
ATOM 717 C CA . GLY A 1 98 ? 12.947 5.302 11.221 1.00 87.06 98 GLY A CA 1
ATOM 718 C C . GLY A 1 98 ? 12.032 5.799 12.346 1.00 87.06 98 GLY A C 1
ATOM 719 O O . GLY A 1 98 ? 12.524 6.177 13.405 1.00 87.06 98 GLY A O 1
ATOM 720 N N . LEU A 1 99 ? 10.711 5.821 12.126 1.00 91.31 99 LEU A N 1
ATOM 721 C CA . LEU A 1 99 ? 9.723 6.162 13.145 1.00 91.31 99 LEU A CA 1
ATOM 722 C C . LEU A 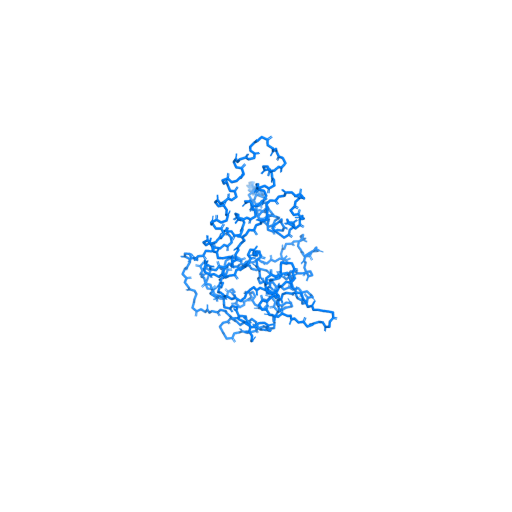1 99 ? 9.649 5.074 14.225 1.00 91.31 99 LEU A C 1
ATOM 724 O O . LEU A 1 99 ? 9.720 3.875 13.923 1.00 91.31 99 LEU A O 1
ATOM 728 N N . ALA A 1 100 ? 9.428 5.507 15.468 1.00 95.44 100 ALA A N 1
ATOM 729 C CA . ALA A 1 100 ? 9.156 4.620 16.593 1.00 95.44 100 ALA A CA 1
ATOM 730 C C . ALA A 1 100 ? 7.900 3.775 16.337 1.00 95.44 100 ALA A C 1
ATOM 732 O O . ALA A 1 100 ? 6.957 4.238 15.693 1.00 95.44 100 ALA A O 1
ATOM 733 N N . ASP A 1 101 ? 7.878 2.545 16.843 1.00 96.31 101 ASP A N 1
ATOM 734 C CA . ASP A 1 101 ? 6.715 1.670 16.707 1.00 96.31 101 ASP A CA 1
ATOM 735 C C . ASP A 1 101 ? 5.543 2.193 17.547 1.00 96.31 101 ASP A C 1
ATOM 737 O O . ASP A 1 101 ? 5.707 2.627 18.690 1.00 96.31 101 ASP A O 1
ATOM 741 N N . ALA A 1 102 ? 4.345 2.163 16.969 1.00 97.06 102 ALA A N 1
ATOM 742 C CA . ALA A 1 102 ? 3.120 2.402 17.712 1.00 97.06 102 ALA A CA 1
ATOM 743 C C . ALA A 1 102 ? 2.851 1.237 18.679 1.00 97.06 102 ALA A C 1
ATOM 745 O O . ALA A 1 102 ? 3.227 0.097 18.429 1.00 97.06 102 ALA A O 1
ATOM 746 N N . ALA A 1 103 ? 2.118 1.502 19.762 1.00 97.00 103 ALA A N 1
ATOM 747 C CA . ALA A 1 103 ? 1.701 0.465 20.714 1.00 97.00 103 ALA A CA 1
ATOM 748 C C . ALA A 1 103 ? 0.581 -0.458 20.181 1.00 97.00 103 ALA A C 1
ATOM 750 O O . ALA A 1 103 ? 0.080 -1.311 20.912 1.00 97.00 103 ALA A O 1
ATOM 751 N N . VAL A 1 104 ? 0.147 -0.257 18.935 1.00 97.56 104 VAL A N 1
ATOM 752 C CA . VAL A 1 104 ? -0.917 -1.015 18.276 1.00 97.56 104 VAL A CA 1
ATOM 753 C C . VAL A 1 104 ? -0.474 -1.428 16.880 1.00 97.56 104 VAL A C 1
ATOM 755 O O . VAL A 1 104 ? 0.221 -0.677 16.197 1.00 97.56 104 VAL A O 1
ATOM 758 N N . ASP A 1 105 ? -0.960 -2.588 16.450 1.00 97.81 105 ASP A N 1
ATOM 759 C CA . ASP A 1 105 ? -0.747 -3.135 15.115 1.00 97.81 105 ASP A CA 1
ATOM 760 C C . ASP A 1 105 ? -2.061 -3.198 14.331 1.00 97.81 105 ASP A C 1
ATOM 762 O O . ASP A 1 105 ? -3.166 -3.153 14.891 1.00 97.81 105 ASP A O 1
ATOM 766 N N . MET A 1 106 ? -1.918 -3.351 13.016 1.00 98.44 106 MET A N 1
ATOM 767 C CA . MET A 1 106 ? -2.995 -3.649 12.089 1.00 98.44 106 MET A CA 1
ATOM 768 C C . MET A 1 106 ? -2.835 -5.008 11.419 1.00 98.44 106 MET A C 1
ATOM 770 O O . MET A 1 106 ? -1.730 -5.449 11.088 1.00 98.44 106 MET A O 1
ATOM 774 N N . VAL A 1 107 ? -3.970 -5.639 11.134 1.00 98.75 107 VAL A N 1
ATOM 775 C CA . VAL A 1 107 ? -4.046 -6.878 10.359 1.00 98.75 107 VAL A CA 1
ATOM 776 C C . VAL A 1 107 ? -5.139 -6.748 9.310 1.00 98.75 107 VAL A C 1
ATOM 778 O O . VAL A 1 107 ? -6.261 -6.388 9.648 1.00 98.75 107 VAL A O 1
ATOM 781 N N . PHE A 1 108 ? -4.817 -7.077 8.062 1.00 98.81 108 PHE A N 1
ATOM 782 C CA . PHE A 1 108 ? -5.794 -7.294 7.000 1.00 98.81 108 PHE A CA 1
ATOM 783 C C . PHE A 1 108 ? -5.766 -8.765 6.580 1.00 98.81 108 PHE A C 1
ATOM 785 O O . PHE A 1 108 ? -4.691 -9.288 6.273 1.00 98.81 108 PHE A O 1
ATOM 792 N N . ASP A 1 109 ? -6.926 -9.421 6.592 1.00 98.19 109 ASP A N 1
ATOM 793 C CA . ASP A 1 109 ? -7.061 -10.861 6.320 1.00 98.19 109 ASP A CA 1
ATOM 794 C C . ASP A 1 109 ? -7.757 -11.204 4.983 1.00 98.19 109 ASP A C 1
ATOM 796 O O . ASP A 1 109 ? -8.027 -12.369 4.696 1.00 98.19 109 ASP A O 1
ATOM 800 N N . GLY A 1 110 ? -8.065 -10.194 4.161 1.00 97.19 110 GLY A N 1
ATOM 801 C CA . GLY A 1 110 ? -8.858 -10.343 2.935 1.00 97.19 110 GLY A CA 1
ATOM 802 C C . GLY A 1 110 ? -10.353 -10.059 3.102 1.00 97.19 110 GLY A C 1
ATOM 803 O O . GLY A 1 110 ? -11.046 -9.888 2.101 1.00 97.19 110 GLY A O 1
ATOM 804 N N . ALA A 1 111 ? -10.860 -9.956 4.328 1.00 97.12 111 ALA A N 1
ATOM 805 C CA . ALA A 1 111 ? -12.255 -9.591 4.592 1.00 97.12 111 ALA A CA 1
ATOM 806 C C . ALA A 1 111 ? -12.392 -8.480 5.640 1.00 97.12 111 ALA A C 1
ATOM 808 O O . ALA A 1 111 ? -13.374 -7.735 5.642 1.00 97.12 111 ALA A O 1
ATOM 809 N N . THR A 1 112 ? -11.405 -8.359 6.525 1.00 98.19 112 THR A N 1
ATOM 810 C CA . THR A 1 112 ? -11.432 -7.469 7.679 1.00 98.19 112 THR A CA 1
ATOM 811 C C . THR A 1 112 ? -10.093 -6.768 7.831 1.00 98.19 112 THR A C 1
ATOM 813 O O . THR A 1 112 ? -9.040 -7.406 7.800 1.00 98.19 112 THR A O 1
ATOM 816 N N . LEU A 1 113 ? -10.130 -5.450 8.028 1.00 98.75 113 LEU A N 1
ATOM 817 C CA . LEU A 1 113 ? -9.007 -4.686 8.562 1.00 98.75 113 LEU A CA 1
ATOM 818 C C . LEU A 1 113 ? -9.244 -4.463 10.057 1.00 98.75 113 LEU A C 1
ATOM 820 O O . LEU A 1 113 ? -10.263 -3.892 10.442 1.00 98.75 113 LEU A O 1
ATOM 824 N N . THR A 1 114 ? -8.290 -4.868 10.882 1.00 98.75 114 THR A N 1
ATOM 825 C CA . THR A 1 114 ? -8.316 -4.711 12.340 1.00 98.75 114 THR A CA 1
ATOM 826 C C . THR A 1 114 ? -7.197 -3.770 12.768 1.00 98.75 114 THR A C 1
ATOM 828 O O . THR A 1 114 ? -6.074 -3.940 12.306 1.00 98.75 114 THR A O 1
ATOM 831 N N . LEU A 1 115 ? -7.487 -2.806 13.647 1.00 98.56 115 LEU A N 1
ATOM 832 C CA . LEU A 1 115 ? -6.533 -1.918 14.326 1.00 98.56 115 LEU A CA 1
ATOM 833 C C . LEU A 1 115 ? -6.732 -2.070 15.838 1.00 98.56 115 LEU A C 1
ATOM 835 O O . LEU A 1 115 ? -7.747 -1.625 16.382 1.00 98.56 115 LEU A O 1
ATOM 839 N N . GLY A 1 116 ? -5.778 -2.700 16.526 1.00 96.88 116 GLY A N 1
ATOM 840 C CA . GLY A 1 116 ? -5.943 -3.043 17.942 1.00 96.88 116 GLY A CA 1
ATOM 841 C C . GLY A 1 116 ? -7.197 -3.901 18.173 1.00 96.88 116 GLY A C 1
ATOM 842 O O . GLY A 1 116 ? -7.274 -5.025 17.688 1.00 96.88 116 GLY A O 1
ATOM 843 N N . SER A 1 117 ? -8.184 -3.372 18.904 1.00 96.12 117 SER A N 1
ATOM 844 C CA . SER A 1 117 ? -9.468 -4.041 19.180 1.00 96.12 117 SER A CA 1
ATOM 845 C C . SER A 1 117 ? -10.610 -3.660 18.228 1.00 96.12 117 SER A C 1
ATOM 847 O O . SER A 1 117 ? -11.708 -4.202 18.347 1.00 96.12 117 SER A O 1
ATOM 849 N N . GLN A 1 118 ? -10.388 -2.723 17.303 1.00 98.44 118 GLN A N 1
ATOM 850 C CA . GLN A 1 118 ? -11.410 -2.247 16.368 1.00 98.44 118 GLN A CA 1
ATOM 851 C C . GLN A 1 118 ? -11.251 -2.922 15.009 1.00 98.44 118 GLN A C 1
ATOM 853 O O . GLN A 1 118 ? -10.129 -3.172 14.575 1.00 98.44 118 GLN A O 1
ATOM 858 N N . SER A 1 119 ? -12.361 -3.202 14.327 1.00 98.44 119 SER A N 1
ATOM 859 C CA . SER A 1 119 ? -12.358 -3.886 13.032 1.00 98.44 119 SER A CA 1
ATOM 860 C C . SER A 1 119 ? -13.404 -3.328 12.072 1.00 98.44 119 SER A C 1
ATOM 862 O O . SER A 1 119 ? -14.446 -2.811 12.485 1.00 98.44 119 SER A O 1
ATOM 864 N N . TRP A 1 120 ? -13.112 -3.435 10.777 1.00 98.38 120 TRP A N 1
ATOM 865 C CA . TRP A 1 120 ? -13.976 -2.990 9.689 1.00 98.38 120 TRP A CA 1
ATOM 866 C C . TRP A 1 120 ? -13.925 -3.989 8.540 1.00 98.38 120 TRP A C 1
ATOM 868 O O . TRP A 1 120 ? -12.854 -4.500 8.213 1.00 98.38 120 TRP A O 1
ATOM 878 N N . VAL A 1 121 ? -15.068 -4.205 7.886 1.00 97.75 121 VAL A N 1
ATOM 879 C CA . VAL A 1 121 ? -15.111 -4.930 6.611 1.00 97.75 121 VAL A CA 1
ATOM 880 C C . VAL A 1 121 ? -14.230 -4.202 5.600 1.00 97.75 121 VAL A C 1
ATOM 882 O O . VAL A 1 121 ? -14.312 -2.978 5.459 1.00 97.75 121 VAL A O 1
ATOM 885 N N . ALA A 1 122 ? -13.384 -4.966 4.921 1.00 97.88 122 ALA A N 1
ATOM 886 C CA . ALA A 1 122 ? -12.403 -4.465 3.983 1.00 97.88 122 ALA A CA 1
ATOM 887 C C . ALA A 1 122 ? -12.191 -5.467 2.847 1.00 97.88 122 ALA A C 1
ATOM 889 O O . ALA A 1 122 ? -12.243 -6.677 3.057 1.00 97.88 122 ALA A O 1
ATOM 890 N N . VAL A 1 123 ? -11.893 -4.969 1.652 1.00 97.75 123 VAL A N 1
ATOM 891 C CA . VAL A 1 123 ? -11.568 -5.809 0.490 1.00 97.75 123 VAL A CA 1
ATOM 892 C C . VAL A 1 123 ? -10.333 -5.289 -0.232 1.00 97.75 123 VAL A C 1
ATOM 894 O O . VAL A 1 123 ? -9.927 -4.138 -0.058 1.00 97.75 123 VAL A O 1
ATOM 897 N N . SER A 1 124 ? -9.719 -6.128 -1.065 1.00 97.69 124 SER A N 1
ATOM 898 C CA . SER A 1 124 ? -8.605 -5.708 -1.913 1.00 97.69 124 SER A CA 1
ATOM 899 C C . SER A 1 124 ? -8.646 -6.376 -3.279 1.00 97.69 124 SER A C 1
ATOM 901 O O . SER A 1 124 ? -9.060 -7.522 -3.410 1.00 97.69 124 SER A O 1
ATOM 903 N N . GLY A 1 125 ? -8.173 -5.670 -4.306 1.00 96.62 125 GLY A N 1
ATOM 904 C CA . GLY A 1 125 ? -8.217 -6.160 -5.681 1.00 96.62 125 GLY A CA 1
ATOM 905 C C . GLY A 1 125 ? -9.576 -5.915 -6.330 1.00 96.62 125 GLY A C 1
ATOM 906 O O . GLY A 1 125 ? -10.483 -5.340 -5.726 1.00 96.62 125 GLY A O 1
ATOM 907 N N . ARG A 1 126 ? -9.699 -6.298 -7.600 1.00 95.44 126 ARG A N 1
ATOM 908 C CA . ARG A 1 126 ? -10.958 -6.216 -8.342 1.00 95.44 126 ARG A CA 1
ATOM 909 C C . ARG A 1 126 ? -11.688 -7.553 -8.257 1.00 95.44 126 ARG A C 1
ATOM 911 O O . ARG A 1 126 ? -11.046 -8.569 -8.570 1.00 95.44 126 ARG A O 1
ATOM 918 N N . PRO A 1 127 ? -12.985 -7.549 -7.904 1.00 95.19 127 PRO A N 1
ATOM 919 C CA . PRO A 1 127 ? -13.772 -8.766 -7.904 1.00 95.19 127 PRO A CA 1
ATOM 920 C C . PRO A 1 127 ? -13.970 -9.286 -9.332 1.00 95.19 127 PRO A C 1
ATOM 922 O O . PRO A 1 127 ? -13.780 -8.559 -10.316 1.00 95.19 127 PRO A O 1
ATOM 925 N N . ASP A 1 128 ? -14.340 -10.554 -9.442 1.00 93.38 128 ASP A N 1
ATOM 926 C CA . ASP A 1 128 ? -14.819 -11.137 -10.689 1.00 93.38 128 ASP A CA 1
ATOM 927 C C . ASP A 1 128 ? -16.257 -10.685 -11.026 1.00 93.38 128 ASP A C 1
ATOM 929 O O . ASP A 1 128 ? -16.856 -9.848 -10.347 1.00 93.38 128 ASP A O 1
ATOM 933 N N . ALA A 1 129 ? -16.823 -11.234 -12.105 1.00 91.75 129 ALA A N 1
ATOM 934 C CA . ALA A 1 129 ? -18.177 -10.899 -12.550 1.00 91.75 129 ALA A CA 1
ATOM 935 C C . ALA A 1 129 ? -19.279 -11.305 -11.551 1.00 91.75 129 ALA A C 1
ATOM 937 O O . ALA A 1 129 ? -20.380 -10.761 -11.618 1.00 91.75 129 ALA A O 1
ATOM 938 N N . ALA A 1 130 ? -18.995 -12.237 -10.636 1.00 93.81 130 ALA A N 1
ATOM 939 C CA . ALA A 1 130 ? -19.905 -12.664 -9.578 1.00 93.81 130 ALA A CA 1
ATOM 940 C C . ALA A 1 130 ? -19.722 -11.855 -8.279 1.00 93.81 130 ALA A C 1
ATOM 942 O O . ALA A 1 130 ? -20.448 -12.078 -7.312 1.00 93.81 130 ALA A O 1
ATOM 943 N N . GLY A 1 131 ? -18.776 -10.909 -8.245 1.00 92.62 131 GLY A N 1
ATOM 944 C CA . GLY A 1 131 ? -18.466 -10.116 -7.058 1.00 92.62 131 GLY A CA 1
ATOM 945 C C . GLY A 1 131 ? -17.477 -10.788 -6.100 1.00 92.62 131 GLY A C 1
ATOM 946 O O . GLY A 1 131 ? -17.242 -10.254 -5.016 1.00 92.62 131 GLY A O 1
ATOM 947 N N . ALA A 1 132 ? -16.889 -11.930 -6.470 1.00 95.12 132 ALA A N 1
ATOM 948 C CA . ALA A 1 132 ? -15.951 -12.653 -5.621 1.00 95.12 132 ALA A CA 1
ATOM 949 C C . ALA A 1 132 ? -14.527 -12.095 -5.750 1.00 95.12 132 ALA A C 1
ATOM 951 O O . ALA A 1 132 ? -14.062 -11.755 -6.840 1.00 95.12 132 ALA A O 1
ATOM 952 N N . PHE A 1 133 ? -13.820 -12.015 -4.623 1.00 96.50 133 PHE A N 1
ATOM 953 C CA . PHE A 1 133 ? -12.433 -11.561 -4.566 1.00 96.50 133 PHE A CA 1
ATOM 954 C C . PHE A 1 133 ? -11.475 -12.755 -4.573 1.00 96.50 133 PHE A C 1
ATOM 956 O O . PHE A 1 133 ? -11.649 -13.709 -3.819 1.00 96.50 133 PHE A O 1
ATOM 963 N N . ASP A 1 134 ? -10.447 -12.682 -5.419 1.00 97.00 134 ASP A N 1
ATOM 964 C CA . ASP A 1 134 ? -9.401 -13.698 -5.538 1.00 97.00 134 ASP A CA 1
ATOM 965 C C . ASP A 1 134 ? -8.129 -13.220 -4.825 1.00 97.00 134 ASP A C 1
ATOM 967 O O . ASP A 1 134 ? -7.507 -12.226 -5.210 1.00 97.00 134 ASP A O 1
ATOM 971 N N . TYR A 1 135 ? -7.747 -13.946 -3.775 1.00 97.44 135 TYR A N 1
ATOM 972 C CA . TYR A 1 135 ? -6.571 -13.662 -2.955 1.00 97.44 135 TYR A CA 1
ATOM 973 C C . TYR A 1 135 ? -5.385 -14.593 -3.227 1.00 97.44 135 TYR A C 1
ATOM 975 O O . TYR A 1 135 ? -4.378 -14.546 -2.515 1.00 97.44 135 TYR A O 1
ATOM 983 N N . SER A 1 136 ? -5.459 -15.409 -4.282 1.00 97.25 136 SER A N 1
ATOM 984 C CA . SER A 1 136 ? -4.415 -16.373 -4.620 1.00 97.25 136 SER A CA 1
ATOM 985 C C . SER A 1 136 ? -3.050 -15.703 -4.858 1.00 97.25 136 SER A C 1
ATOM 987 O O . SER A 1 136 ? -2.971 -14.573 -5.362 1.00 97.25 136 SER A O 1
ATOM 989 N N . PRO A 1 137 ? -1.934 -16.403 -4.576 1.00 96.25 137 PRO A N 1
ATOM 990 C CA . PRO A 1 137 ? -0.595 -15.882 -4.854 1.00 96.25 137 PRO A CA 1
ATOM 991 C C . PRO A 1 137 ? -0.380 -15.478 -6.320 1.00 96.25 137 PRO A C 1
ATOM 993 O O . PRO A 1 137 ? 0.389 -14.561 -6.604 1.00 96.25 137 PRO A O 1
ATOM 996 N N . ALA A 1 138 ? -1.057 -16.142 -7.263 1.00 96.25 138 ALA A N 1
ATOM 997 C CA . ALA A 1 138 ? -1.017 -15.773 -8.674 1.00 96.25 138 ALA A CA 1
ATOM 998 C C . ALA A 1 138 ? -1.713 -14.424 -8.916 1.00 96.25 138 ALA A C 1
ATOM 1000 O O . ALA A 1 138 ? -1.147 -13.547 -9.572 1.00 96.25 138 ALA A O 1
ATOM 1001 N N . ARG A 1 139 ? -2.898 -14.218 -8.329 1.00 96.69 139 ARG A N 1
ATOM 1002 C CA . ARG A 1 139 ? -3.661 -12.971 -8.455 1.00 96.69 139 ARG A CA 1
ATOM 1003 C C . ARG A 1 139 ? -2.937 -11.776 -7.846 1.00 96.69 139 ARG A C 1
ATOM 1005 O O . ARG A 1 139 ? -2.953 -10.698 -8.435 1.00 96.69 139 ARG A O 1
ATOM 1012 N N . GLN A 1 140 ? -2.233 -11.965 -6.730 1.00 96.88 140 GLN A N 1
ATOM 1013 C CA . GLN A 1 140 ? -1.419 -10.926 -6.080 1.00 96.88 140 GLN A CA 1
ATOM 1014 C C . GLN A 1 140 ? -0.296 -10.362 -6.975 1.00 96.88 140 GLN A C 1
ATOM 1016 O O . GLN A 1 140 ? 0.180 -9.250 -6.742 1.00 96.88 140 GLN A O 1
ATOM 1021 N N . ARG A 1 141 ? 0.128 -11.083 -8.019 1.00 95.12 141 ARG A N 1
ATOM 1022 C CA . ARG A 1 141 ? 1.152 -10.611 -8.970 1.00 95.12 141 ARG A CA 1
ATOM 1023 C C . ARG A 1 141 ? 0.584 -9.697 -10.057 1.00 95.12 141 ARG A C 1
ATOM 1025 O O . ARG A 1 141 ? 1.350 -9.010 -10.726 1.00 95.12 141 ARG A O 1
ATOM 1032 N N . LEU A 1 142 ? -0.736 -9.682 -10.250 1.00 92.62 142 LEU A N 1
ATOM 1033 C CA . LEU A 1 142 ? -1.363 -8.966 -11.357 1.00 92.62 142 LEU A CA 1
ATOM 1034 C C . LEU A 1 142 ? -1.532 -7.475 -11.034 1.00 92.62 142 LEU A C 1
ATOM 1036 O O . LEU A 1 142 ? -2.330 -7.079 -10.181 1.00 92.62 142 LEU A O 1
ATOM 1040 N N . GLU A 1 143 ? -0.795 -6.631 -11.751 1.00 88.25 143 GLU A N 1
ATOM 1041 C CA . GLU A 1 143 ? -0.927 -5.176 -11.681 1.00 88.25 143 GLU A CA 1
ATOM 1042 C C . GLU A 1 143 ? -2.323 -4.716 -12.151 1.00 88.25 143 GLU A C 1
ATOM 1044 O O . GLU A 1 143 ? -2.918 -5.296 -13.056 1.00 88.25 143 GLU A O 1
ATOM 1049 N N . GLY A 1 144 ? -2.885 -3.686 -11.511 1.00 85.19 144 GLY A N 1
ATOM 1050 C CA . GLY A 1 144 ? -4.169 -3.090 -11.909 1.00 85.19 144 GLY A CA 1
ATOM 1051 C C . GLY A 1 144 ? -5.435 -3.851 -11.484 1.00 85.19 144 GLY A C 1
ATOM 1052 O O . GLY A 1 144 ? -6.522 -3.259 -11.483 1.00 85.19 144 GLY A O 1
ATOM 1053 N N . VAL A 1 145 ? -5.314 -5.129 -11.105 1.00 92.31 145 VAL A N 1
ATOM 1054 C CA . VAL A 1 145 ? -6.461 -6.001 -10.776 1.00 92.31 145 VAL A CA 1
ATOM 1055 C C . VAL A 1 145 ? -6.281 -6.831 -9.505 1.00 92.31 145 VAL A C 1
ATOM 1057 O O . VAL A 1 145 ? -7.274 -7.160 -8.859 1.00 92.31 145 VAL A O 1
ATOM 1060 N N . GLY A 1 146 ? -5.048 -7.197 -9.150 1.00 96.12 146 GLY A N 1
ATOM 1061 C CA . GLY A 1 146 ? -4.770 -8.060 -8.009 1.00 96.12 146 GLY A CA 1
ATOM 1062 C C . GLY A 1 146 ? -4.935 -7.352 -6.663 1.00 96.12 146 GLY A C 1
ATOM 1063 O O . GLY A 1 146 ? -4.766 -6.130 -6.590 1.00 96.12 146 GLY A O 1
ATOM 1064 N N . PRO A 1 147 ? -5.203 -8.097 -5.582 1.00 98.00 147 PRO A N 1
ATOM 1065 C CA . PRO A 1 147 ? -5.231 -7.551 -4.227 1.00 98.00 147 PRO A CA 1
ATOM 1066 C C . PRO A 1 147 ? -3.844 -7.070 -3.796 1.00 98.00 147 PRO A C 1
ATOM 1068 O O . PRO A 1 147 ? -2.848 -7.369 -4.461 1.00 98.00 147 PRO A O 1
ATOM 1071 N N . ILE A 1 148 ? -3.755 -6.317 -2.700 1.00 98.25 148 ILE A N 1
ATOM 1072 C CA . ILE A 1 148 ? -2.468 -5.994 -2.077 1.00 98.25 148 ILE A CA 1
ATOM 1073 C C . ILE A 1 148 ? -1.712 -7.311 -1.806 1.00 98.25 148 ILE A C 1
ATOM 1075 O O . ILE A 1 148 ? -2.325 -8.267 -1.328 1.00 98.25 148 ILE A O 1
ATOM 1079 N N . PRO A 1 149 ? -0.423 -7.440 -2.159 1.00 98.12 149 PRO A N 1
ATOM 1080 C CA . PRO A 1 149 ? 0.317 -8.666 -1.874 1.00 98.12 149 PRO A CA 1
ATOM 1081 C C . PRO A 1 149 ? 0.354 -8.977 -0.371 1.00 98.12 149 PRO A C 1
ATOM 1083 O O . PRO A 1 149 ? 0.372 -8.072 0.461 1.00 98.12 149 PRO A O 1
ATOM 1086 N N . ALA A 1 150 ? 0.353 -10.259 -0.013 1.00 98.50 150 ALA A N 1
ATOM 1087 C CA . ALA A 1 150 ? 0.570 -10.669 1.367 1.00 98.50 150 ALA A CA 1
ATOM 1088 C C . ALA A 1 150 ? 1.988 -10.285 1.816 1.00 98.50 150 ALA A C 1
ATOM 1090 O O . ALA A 1 150 ? 2.946 -10.371 1.045 1.00 98.50 150 ALA A O 1
ATOM 1091 N N . GLY A 1 151 ? 2.129 -9.868 3.072 1.00 98.12 151 GLY A N 1
ATOM 1092 C CA . GLY A 1 151 ? 3.402 -9.399 3.602 1.00 98.12 151 GLY A CA 1
ATOM 1093 C C . GLY A 1 151 ? 3.250 -8.390 4.729 1.00 98.12 151 GLY A C 1
ATOM 1094 O O . GLY A 1 151 ? 2.180 -8.232 5.319 1.00 98.12 151 GLY A O 1
ATOM 1095 N N . VAL A 1 152 ? 4.353 -7.710 5.039 1.00 97.88 152 VAL A N 1
ATOM 1096 C CA . VAL A 1 152 ? 4.405 -6.740 6.133 1.00 97.88 152 VAL A CA 1
ATOM 1097 C C . VAL A 1 152 ? 4.564 -5.333 5.570 1.00 97.88 152 VAL A C 1
ATOM 1099 O O . VAL A 1 152 ? 5.435 -5.038 4.753 1.00 97.88 152 VAL A O 1
ATOM 1102 N N . TYR A 1 153 ? 3.731 -4.433 6.044 1.00 98.31 153 TYR A N 1
ATOM 1103 C CA . TYR A 1 153 ? 3.685 -3.046 5.636 1.00 98.31 153 TYR A CA 1
ATOM 1104 C C . TYR A 1 153 ? 3.641 -2.171 6.877 1.00 98.31 153 TYR A C 1
ATOM 1106 O O . TYR A 1 153 ? 3.602 -2.658 8.011 1.00 98.31 153 TYR A O 1
ATOM 1114 N N . TRP A 1 154 ? 3.608 -0.869 6.669 1.00 97.88 154 TRP A N 1
ATOM 1115 C CA . TRP A 1 154 ? 3.325 0.076 7.725 1.00 97.88 154 TRP A CA 1
ATOM 1116 C C . TRP A 1 154 ? 2.636 1.323 7.191 1.00 97.88 154 TRP A C 1
ATOM 1118 O O . TRP A 1 154 ? 2.646 1.600 5.990 1.00 97.88 154 TRP A O 1
ATOM 1128 N N . VAL A 1 155 ? 2.033 2.069 8.107 1.00 97.12 155 VAL A N 1
ATOM 1129 C CA . VAL A 1 155 ? 1.494 3.405 7.850 1.00 97.12 155 VAL A CA 1
ATOM 1130 C C . VAL A 1 155 ? 1.998 4.363 8.922 1.00 97.12 155 VAL A C 1
ATOM 1132 O O . VAL A 1 155 ? 2.261 3.950 10.055 1.00 97.12 155 VAL A O 1
ATOM 1135 N N . ASP A 1 156 ? 2.117 5.638 8.570 1.00 95.62 156 ASP A N 1
ATOM 1136 C CA . ASP A 1 156 ? 2.310 6.725 9.530 1.00 95.62 156 ASP A CA 1
ATOM 1137 C C . ASP A 1 156 ? 0.988 7.489 9.679 1.00 95.62 156 ASP A C 1
ATOM 1139 O O . ASP A 1 156 ? 0.535 8.085 8.695 1.00 95.62 156 ASP A O 1
ATOM 1143 N N . PRO A 1 157 ? 0.362 7.512 10.874 1.00 96.69 157 PRO A N 1
ATOM 1144 C CA . PRO A 1 157 ? -0.871 8.260 11.116 1.00 96.69 157 PRO A CA 1
ATOM 1145 C C . PRO A 1 157 ? -0.827 9.727 10.651 1.00 96.69 157 PRO A C 1
ATOM 1147 O O . PRO A 1 157 ? -1.865 10.272 10.270 1.00 96.69 157 PRO A O 1
ATOM 1150 N N . SER A 1 158 ? 0.356 10.359 10.611 1.00 94.44 158 SER A N 1
ATOM 1151 C CA . SER A 1 158 ? 0.537 11.738 10.124 1.00 94.44 158 SER A CA 1
ATOM 1152 C C . SER A 1 158 ? 0.212 11.916 8.632 1.00 94.44 158 SER A C 1
ATOM 1154 O O . SER A 1 158 ? -0.099 13.022 8.186 1.00 94.44 158 SER A O 1
ATOM 1156 N N . GLN A 1 159 ? 0.236 10.828 7.857 1.00 93.69 159 GLN A N 1
ATOM 1157 C CA . GLN A 1 159 ? -0.039 10.819 6.421 1.00 93.69 159 GLN A CA 1
ATOM 1158 C C . GLN A 1 159 ? -1.522 10.622 6.086 1.00 93.69 159 GLN A C 1
ATOM 1160 O O . GLN A 1 159 ? -1.874 10.527 4.906 1.00 93.69 159 GLN A O 1
ATOM 1165 N N . MET A 1 160 ? -2.402 10.541 7.089 1.00 94.25 160 MET A N 1
ATOM 1166 C CA . MET A 1 160 ? -3.842 10.486 6.861 1.00 94.25 160 MET A CA 1
ATOM 1167 C C . MET A 1 160 ? -4.315 11.765 6.161 1.00 94.25 160 MET A C 1
ATOM 1169 O O . MET A 1 160 ? -4.119 12.883 6.640 1.00 94.25 160 MET A O 1
ATOM 1173 N N . VAL A 1 161 ? -4.979 11.601 5.020 1.00 89.88 161 VAL A N 1
ATOM 1174 C CA . VAL A 1 161 ? -5.517 12.707 4.231 1.00 89.88 161 VAL A CA 1
ATOM 1175 C C . VAL A 1 161 ? -7.035 12.679 4.296 1.00 89.88 161 VAL A C 1
ATOM 1177 O O . VAL A 1 161 ? -7.654 11.759 3.768 1.00 89.88 161 VAL A O 1
ATOM 1180 N N . ASP A 1 162 ? -7.634 13.731 4.853 1.00 89.00 162 ASP A N 1
ATOM 1181 C CA . ASP A 1 162 ? -9.051 14.035 4.655 1.00 89.00 162 ASP A CA 1
ATOM 1182 C C . ASP A 1 162 ? -9.269 14.613 3.242 1.00 89.00 162 ASP A C 1
ATOM 1184 O O . ASP A 1 162 ? -8.725 15.658 2.856 1.00 89.00 162 ASP A O 1
ATOM 1188 N N . LEU A 1 163 ? -10.027 13.880 2.434 1.00 83.06 163 LEU A N 1
ATOM 1189 C CA . LEU A 1 163 ? -10.388 14.229 1.063 1.00 83.06 163 LEU A CA 1
ATOM 1190 C C . LEU A 1 163 ? -11.694 15.028 1.000 1.00 83.06 163 LEU A C 1
ATOM 1192 O O . LEU A 1 163 ? -11.922 15.726 0.011 1.00 83.06 163 LEU A O 1
ATOM 1196 N N . SER A 1 164 ? -12.530 14.967 2.040 1.00 74.81 164 SER A N 1
ATOM 1197 C CA . SER A 1 164 ? -13.813 15.676 2.087 1.00 74.81 164 SER A CA 1
ATOM 1198 C C . SER A 1 164 ? -13.633 17.194 2.177 1.00 74.81 164 SER A C 1
ATOM 1200 O O . SER A 1 164 ? -14.369 17.946 1.541 1.00 74.81 164 SER A O 1
ATOM 1202 N N . SER A 1 165 ? -12.572 17.650 2.845 1.00 68.19 165 SER A N 1
ATOM 1203 C CA . SER A 1 165 ? -12.166 19.062 2.900 1.00 68.19 165 SER A CA 1
ATOM 1204 C C . SER A 1 165 ? -11.523 19.588 1.604 1.00 68.19 165 SER A C 1
ATOM 1206 O O . SER A 1 165 ? -11.226 20.780 1.486 1.00 68.19 165 SER A O 1
ATOM 1208 N N . ARG A 1 166 ? -11.324 18.733 0.589 1.00 71.88 166 ARG A N 1
ATOM 1209 C CA . ARG A 1 166 ? -10.721 19.095 -0.704 1.00 71.88 166 ARG A CA 1
ATOM 1210 C C . ARG A 1 166 ? -11.790 19.150 -1.797 1.00 71.88 166 ARG A C 1
ATOM 1212 O O . ARG A 1 166 ? -12.090 18.148 -2.439 1.00 71.88 166 ARG A O 1
ATOM 1219 N N . TRP A 1 167 ? -12.311 20.349 -2.070 1.00 56.12 167 TRP A N 1
ATOM 1220 C CA . TRP A 1 167 ? -13.436 20.595 -2.998 1.00 56.12 167 TRP A CA 1
ATOM 1221 C C . TRP A 1 167 ? -13.297 19.947 -4.394 1.00 56.12 167 TRP A C 1
ATOM 1223 O O . TRP A 1 167 ? -14.283 19.507 -4.986 1.00 56.12 167 TRP A O 1
ATOM 1233 N N . PHE A 1 168 ? -12.075 19.836 -4.924 1.00 58.78 168 PHE A N 1
ATOM 1234 C CA . PHE A 1 168 ? -11.817 19.197 -6.220 1.00 58.78 168 PHE A CA 1
ATOM 1235 C C . PHE A 1 168 ? -11.784 17.654 -6.159 1.00 58.78 168 PHE A C 1
ATOM 1237 O O . PHE A 1 168 ? -12.011 17.000 -7.176 1.00 58.78 168 PHE A O 1
ATOM 1244 N N . TYR A 1 169 ? -11.530 17.068 -4.982 1.00 59.16 169 TYR A N 1
ATOM 1245 C CA . TYR A 1 169 ? -11.619 15.623 -4.730 1.00 59.16 169 TYR A CA 1
ATOM 1246 C C . TYR A 1 169 ? -13.055 15.186 -4.474 1.00 59.16 169 TYR A C 1
ATOM 1248 O O . TYR A 1 169 ? -13.497 14.192 -5.055 1.00 59.16 169 TYR A O 1
ATOM 1256 N N . ALA A 1 170 ? -13.785 15.964 -3.672 1.00 58.47 170 ALA A N 1
ATOM 1257 C CA . ALA A 1 170 ? -15.169 15.682 -3.306 1.00 58.47 170 ALA A CA 1
ATOM 1258 C C . ALA A 1 170 ? -16.085 15.483 -4.531 1.00 58.47 170 ALA A C 1
ATOM 1260 O O . ALA A 1 170 ? -17.000 14.670 -4.489 1.00 58.47 170 ALA A O 1
ATOM 1261 N N . SER A 1 171 ? -15.811 16.168 -5.647 1.00 58.59 171 SER A N 1
ATOM 1262 C CA . SER A 1 171 ? -16.635 16.095 -6.864 1.00 58.59 171 SER A CA 1
ATOM 1263 C C . SER A 1 171 ? -16.190 15.053 -7.901 1.00 58.59 171 SER A C 1
ATOM 1265 O O . SER A 1 171 ? -17.026 14.577 -8.662 1.00 58.59 171 SER A O 1
ATOM 1267 N N . ARG A 1 172 ? -14.898 14.690 -7.971 1.00 58.78 172 ARG A N 1
ATOM 1268 C CA . ARG A 1 172 ? -14.356 13.813 -9.041 1.00 58.78 172 ARG A CA 1
ATOM 1269 C C . ARG A 1 172 ? -13.851 12.452 -8.572 1.00 58.78 172 ARG A C 1
ATOM 1271 O O . ARG A 1 172 ? -13.730 11.542 -9.387 1.00 58.78 172 ARG A O 1
ATOM 1278 N N . PHE A 1 173 ? -13.530 12.314 -7.290 1.00 62.03 173 PHE A N 1
ATOM 1279 C CA . PHE A 1 173 ? -12.792 11.164 -6.762 1.00 62.03 173 PHE A CA 1
ATOM 1280 C C . PHE A 1 173 ? -13.410 10.575 -5.487 1.00 62.03 173 PHE A C 1
ATOM 1282 O O . PHE A 1 173 ? -12.947 9.536 -5.028 1.00 62.03 173 PHE A O 1
ATOM 1289 N N . ALA A 1 174 ? -14.477 11.180 -4.950 1.00 64.25 174 ALA A N 1
ATOM 1290 C CA . ALA A 1 174 ? -15.167 10.692 -3.754 1.00 64.25 174 ALA A CA 1
ATOM 1291 C C . ALA A 1 174 ? -15.729 9.268 -3.912 1.00 64.25 174 ALA A C 1
ATOM 1293 O O . ALA A 1 174 ? -15.701 8.499 -2.959 1.00 64.25 174 ALA A O 1
ATOM 1294 N N . GLY A 1 175 ? -16.183 8.895 -5.115 1.00 71.25 175 GLY A N 1
ATOM 1295 C CA . GLY A 1 175 ? -16.658 7.537 -5.406 1.00 71.25 175 GLY A CA 1
ATOM 1296 C C . GLY A 1 175 ? -15.594 6.459 -5.147 1.00 71.25 175 GLY A C 1
ATOM 1297 O O . GLY A 1 175 ? -15.827 5.598 -4.306 1.00 71.25 175 GLY A O 1
ATOM 1298 N N . PRO A 1 176 ? -14.427 6.501 -5.819 1.00 74.88 176 PRO A N 1
ATOM 1299 C CA . PRO A 1 176 ? -13.388 5.476 -5.665 1.00 74.88 176 PRO A CA 1
ATOM 1300 C C . PRO A 1 176 ? -12.455 5.633 -4.452 1.00 74.88 176 PRO A C 1
ATOM 1302 O O . PRO A 1 176 ? -11.737 4.689 -4.154 1.00 74.88 176 PRO A O 1
ATOM 1305 N N . TRP A 1 177 ? -12.409 6.796 -3.789 1.00 79.44 177 TRP A N 1
ATOM 1306 C CA . TRP A 1 177 ? -11.478 7.043 -2.669 1.00 79.44 177 TRP A CA 1
ATOM 1307 C C . TRP A 1 177 ? -12.157 7.323 -1.324 1.00 79.44 177 TRP A C 1
ATOM 1309 O O . TRP A 1 177 ? -11.497 7.298 -0.285 1.00 79.44 177 TRP A O 1
ATOM 1319 N N . GLY A 1 178 ? -13.464 7.586 -1.316 1.00 85.81 178 GLY A N 1
ATOM 1320 C CA . GLY A 1 178 ? -14.202 7.921 -0.105 1.00 85.81 178 GLY A CA 1
ATOM 1321 C C . GLY A 1 178 ? -13.767 9.256 0.503 1.00 85.81 178 GLY A C 1
ATOM 1322 O O . GLY A 1 178 ? -13.347 10.184 -0.191 1.00 85.81 178 GLY A O 1
ATOM 1323 N N . THR A 1 179 ? -13.904 9.365 1.824 1.00 88.38 179 THR A N 1
ATOM 1324 C CA . THR A 1 179 ? -13.620 10.594 2.581 1.00 88.38 179 THR A CA 1
ATOM 1325 C C . THR A 1 179 ? -12.165 10.713 3.015 1.00 88.38 179 THR A C 1
ATOM 1327 O O . THR A 1 179 ? -11.711 11.825 3.257 1.00 88.38 179 THR A O 1
ATOM 1330 N N . HIS A 1 180 ? -11.433 9.601 3.116 1.00 91.75 180 HIS A N 1
ATOM 1331 C CA . HIS A 1 180 ? -10.073 9.566 3.644 1.00 91.75 180 HIS A CA 1
ATOM 1332 C C . HIS A 1 180 ? -9.196 8.590 2.866 1.00 91.75 180 HIS A C 1
ATOM 1334 O O . HIS A 1 180 ? -9.684 7.607 2.309 1.00 91.75 180 HIS A O 1
ATOM 1340 N N . ARG A 1 181 ? -7.886 8.837 2.878 1.00 92.88 181 ARG A N 1
ATOM 1341 C CA . ARG A 1 181 ? -6.886 7.867 2.424 1.00 92.88 181 ARG A CA 1
ATOM 1342 C C . ARG A 1 181 ? -5.586 8.001 3.206 1.00 92.88 181 ARG A C 1
ATOM 1344 O O . ARG A 1 181 ? -5.239 9.099 3.640 1.00 92.88 181 ARG A O 1
ATOM 1351 N N . ILE A 1 182 ? -4.837 6.913 3.295 1.00 94.69 182 ILE A N 1
ATOM 1352 C CA . ILE A 1 182 ? -3.494 6.883 3.880 1.00 94.69 182 ILE A CA 1
ATOM 1353 C C . ILE A 1 182 ? -2.587 5.969 3.055 1.00 94.69 182 ILE A C 1
ATOM 1355 O O . ILE A 1 182 ? -3.036 4.938 2.552 1.00 94.69 182 ILE A O 1
ATOM 1359 N N . THR A 1 183 ? -1.333 6.377 2.873 1.00 94.75 183 THR A N 1
ATOM 1360 C CA . THR A 1 183 ? -0.319 5.608 2.137 1.00 94.75 183 THR A CA 1
ATOM 1361 C C . THR A 1 183 ? 0.084 4.367 2.928 1.00 94.75 183 THR A C 1
ATOM 1363 O O . THR A 1 183 ? 0.231 4.424 4.146 1.00 94.75 183 THR A O 1
ATOM 1366 N N . VAL A 1 184 ? 0.278 3.250 2.228 1.00 97.06 184 VAL A N 1
ATOM 1367 C CA . VAL A 1 184 ? 0.781 1.996 2.791 1.00 97.06 184 VAL A CA 1
ATOM 1368 C C . VAL A 1 184 ? 2.185 1.746 2.260 1.00 97.06 184 VAL A C 1
ATOM 1370 O O . VAL A 1 184 ? 2.391 1.589 1.057 1.00 97.06 184 VAL A O 1
ATOM 1373 N N . HIS A 1 185 ? 3.144 1.679 3.175 1.00 96.38 185 HIS A N 1
ATOM 1374 C CA . HIS A 1 185 ? 4.559 1.531 2.873 1.00 96.38 185 HIS A CA 1
ATOM 1375 C C . HIS A 1 185 ? 4.998 0.073 3.028 1.00 96.38 185 HIS A C 1
ATOM 1377 O O . HIS A 1 185 ? 4.840 -0.500 4.110 1.00 96.38 185 HIS A O 1
ATOM 1383 N N . PRO A 1 186 ? 5.554 -0.568 1.988 1.00 97.25 186 PRO A N 1
ATOM 1384 C CA . PRO A 1 186 ? 6.137 -1.892 2.136 1.00 97.25 186 PRO A CA 1
ATOM 1385 C C . PRO A 1 186 ? 7.451 -1.814 2.915 1.00 97.25 186 PRO A C 1
ATOM 1387 O O . PRO A 1 186 ? 8.307 -0.969 2.635 1.00 97.25 186 PRO A O 1
ATOM 1390 N N . PHE A 1 187 ? 7.651 -2.749 3.842 1.00 96.38 187 PHE A N 1
ATOM 1391 C CA . PHE A 1 187 ? 8.986 -2.989 4.384 1.00 96.38 187 PHE A CA 1
ATOM 1392 C C . PHE A 1 187 ? 9.926 -3.548 3.311 1.00 96.38 187 PHE A C 1
ATOM 1394 O O . PHE A 1 187 ? 9.490 -4.086 2.285 1.00 96.38 187 PHE A O 1
ATOM 1401 N N . ASP A 1 188 ? 11.231 -3.457 3.565 1.00 94.44 188 ASP A N 1
ATOM 1402 C CA . ASP A 1 188 ? 12.246 -3.792 2.564 1.00 94.44 188 ASP A CA 1
ATOM 1403 C C . ASP A 1 188 ? 12.190 -5.245 2.089 1.00 94.44 188 ASP A C 1
ATOM 1405 O O . ASP A 1 188 ? 12.460 -5.542 0.922 1.00 94.44 188 ASP A O 1
ATOM 1409 N N . THR A 1 189 ? 11.771 -6.138 2.981 1.00 94.44 189 THR A N 1
ATOM 1410 C CA . THR A 1 189 ? 11.647 -7.576 2.737 1.00 94.44 189 THR A CA 1
ATOM 1411 C C . THR A 1 189 ? 10.304 -7.981 2.132 1.00 94.44 189 THR A C 1
ATOM 1413 O O . THR A 1 189 ? 10.131 -9.134 1.749 1.00 94.44 189 THR A O 1
ATOM 1416 N N . THR A 1 190 ? 9.345 -7.063 2.013 1.00 96.31 190 THR A N 1
ATOM 1417 C CA . THR A 1 190 ? 8.002 -7.397 1.531 1.00 96.31 190 THR A CA 1
ATOM 1418 C C . THR A 1 190 ? 7.986 -7.596 0.027 1.00 96.31 190 THR A C 1
ATOM 1420 O O . THR A 1 190 ? 8.448 -6.740 -0.727 1.00 96.31 190 THR A O 1
ATOM 1423 N N . HIS A 1 191 ? 7.425 -8.718 -0.420 1.00 97.00 191 HIS A N 1
ATOM 1424 C CA . HIS A 1 191 ? 7.337 -9.075 -1.831 1.00 97.00 191 HIS A CA 1
ATOM 1425 C C . HIS A 1 191 ? 6.165 -8.343 -2.490 1.00 97.00 191 HIS A C 1
ATOM 1427 O O . HIS A 1 191 ? 5.008 -8.675 -2.243 1.00 97.00 191 HIS A O 1
ATOM 1433 N N . THR A 1 192 ? 6.441 -7.342 -3.331 1.00 94.94 192 THR A N 1
ATOM 1434 C CA . THR A 1 192 ? 5.382 -6.615 -4.058 1.00 94.94 192 THR A CA 1
ATOM 1435 C C . THR A 1 192 ? 5.332 -6.911 -5.549 1.00 94.94 192 THR A C 1
ATOM 1437 O O . THR A 1 192 ? 4.483 -6.360 -6.244 1.00 94.94 192 THR A O 1
ATOM 1440 N N . PHE A 1 193 ? 6.209 -7.777 -6.063 1.00 93.62 193 PHE A N 1
ATOM 1441 C CA . PHE A 1 193 ? 6.217 -8.207 -7.467 1.00 93.62 193 PHE A CA 1
ATOM 1442 C C . PHE A 1 193 ? 6.280 -7.038 -8.473 1.00 93.62 193 PHE A C 1
ATOM 1444 O O . PHE A 1 193 ? 5.671 -7.090 -9.537 1.00 93.62 193 PHE A O 1
ATOM 1451 N N . GLY A 1 194 ? 6.981 -5.950 -8.127 1.00 89.88 194 GLY A N 1
ATOM 1452 C CA . GLY A 1 194 ? 7.075 -4.746 -8.971 1.00 89.88 194 GLY A CA 1
ATOM 1453 C C . GLY A 1 194 ? 5.855 -3.819 -8.914 1.00 89.88 194 GLY A C 1
ATOM 1454 O O . GLY A 1 194 ? 5.698 -2.947 -9.775 1.00 89.88 194 GLY A O 1
ATOM 1455 N N . ARG A 1 195 ? 4.993 -4.006 -7.909 1.00 91.94 195 ARG A N 1
ATOM 1456 C CA . ARG A 1 195 ? 3.825 -3.167 -7.621 1.00 91.94 195 ARG A CA 1
ATOM 1457 C C . ARG A 1 195 ? 4.100 -2.222 -6.448 1.00 91.94 195 ARG A C 1
ATOM 1459 O O . ARG A 1 195 ? 4.957 -2.496 -5.603 1.00 91.94 195 ARG A O 1
ATOM 1466 N N . GLY A 1 196 ? 3.339 -1.135 -6.406 1.00 90.88 196 GLY A N 1
ATOM 1467 C CA . GLY A 1 196 ? 3.375 -0.090 -5.383 1.00 90.88 196 GLY A CA 1
ATOM 1468 C C . GLY A 1 196 ? 2.122 0.781 -5.469 1.00 90.88 196 GLY A C 1
ATOM 1469 O O . GLY A 1 196 ? 1.122 0.370 -6.063 1.00 90.88 196 GLY A O 1
ATOM 1470 N N . GLY A 1 197 ? 2.172 1.976 -4.889 1.00 90.00 197 GLY A N 1
ATOM 1471 C CA . GLY A 1 197 ? 1.056 2.915 -4.840 1.00 90.00 197 GLY A CA 1
ATOM 1472 C C . GLY A 1 197 ? -0.111 2.383 -4.011 1.00 90.00 197 GLY A C 1
ATOM 1473 O O . GLY A 1 197 ? -1.269 2.532 -4.409 1.00 90.00 197 GLY A O 1
ATOM 1474 N N . PHE A 1 198 ? 0.190 1.703 -2.903 1.00 95.31 198 PHE A N 1
ATOM 1475 C CA . PHE A 1 198 ? -0.812 1.097 -2.033 1.00 95.31 198 PHE A CA 1
ATOM 1476 C C . PHE A 1 198 ? -1.370 2.112 -1.037 1.00 95.31 198 PHE A C 1
ATOM 1478 O O . PHE A 1 198 ? -0.639 2.911 -0.453 1.00 95.31 198 PHE A O 1
ATOM 1485 N N . PHE A 1 199 ? -2.681 2.045 -0.817 1.00 95.88 199 PHE A N 1
ATOM 1486 C CA . PHE A 1 199 ? -3.389 2.893 0.133 1.00 95.88 199 PHE A CA 1
ATOM 1487 C C . PHE A 1 199 ? -4.387 2.071 0.949 1.00 95.88 199 PHE A C 1
ATOM 1489 O O . PHE A 1 199 ? -4.859 1.026 0.496 1.00 95.88 199 PHE A O 1
ATOM 1496 N N . ILE A 1 200 ? -4.750 2.584 2.122 1.00 97.81 200 ILE A N 1
ATOM 1497 C CA . ILE A 1 200 ? -6.040 2.286 2.749 1.00 97.81 200 ILE A CA 1
ATOM 1498 C C . ILE A 1 200 ? -6.958 3.459 2.409 1.00 97.81 200 ILE A C 1
ATOM 1500 O O . ILE A 1 200 ? -6.584 4.616 2.626 1.00 97.81 200 ILE A O 1
ATOM 1504 N N . HIS A 1 201 ? -8.127 3.183 1.843 1.00 95.12 201 HIS A N 1
ATOM 1505 C CA . HIS A 1 201 ? -9.102 4.207 1.462 1.00 95.12 201 HIS A CA 1
ATOM 1506 C C . HIS A 1 201 ? -10.533 3.703 1.664 1.00 95.12 201 HIS A C 1
ATOM 1508 O O . HIS A 1 201 ? -10.746 2.617 2.199 1.00 95.12 201 HIS A O 1
ATOM 1514 N N . GLY A 1 202 ? -11.516 4.516 1.279 1.00 90.69 202 GLY A N 1
ATOM 1515 C CA . GLY A 1 202 ? -12.911 4.092 1.209 1.00 90.69 202 GLY A CA 1
ATOM 1516 C C . GL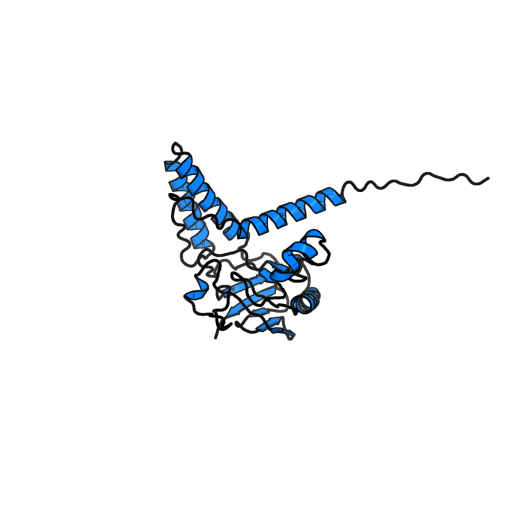Y A 1 202 ? -13.510 4.322 -0.166 1.00 90.69 202 GLY A C 1
ATOM 1517 O O . GLY A 1 202 ? -12.803 4.499 -1.152 1.00 90.69 202 GLY A O 1
ATOM 1518 N N . GLY A 1 203 ? -14.827 4.414 -0.226 1.00 86.19 203 GLY A N 1
ATOM 1519 C CA . GLY A 1 203 ? -15.530 4.619 -1.482 1.00 86.19 203 GLY A CA 1
ATOM 1520 C C . GLY A 1 203 ? -16.926 4.029 -1.454 1.00 86.19 203 GLY A C 1
ATOM 1521 O O . GLY A 1 203 ? -17.345 3.419 -0.472 1.00 86.19 203 GLY A O 1
ATOM 1522 N N . SER A 1 204 ? -17.665 4.238 -2.536 1.00 83.25 204 SER A N 1
ATOM 1523 C CA . SER A 1 204 ? -19.015 3.694 -2.694 1.00 83.25 204 SER A CA 1
ATOM 1524 C C . SER A 1 204 ? -19.040 2.315 -3.352 1.00 83.25 204 SER A C 1
ATOM 1526 O O . SER A 1 204 ? -20.074 1.658 -3.329 1.00 83.25 204 SER A O 1
ATOM 1528 N N . THR A 1 205 ? -17.939 1.883 -3.971 1.00 85.50 205 THR A N 1
ATOM 1529 C CA . THR A 1 205 ? -17.849 0.610 -4.699 1.00 85.50 205 THR A CA 1
ATOM 1530 C C . THR A 1 205 ? -16.707 -0.222 -4.130 1.00 85.50 205 THR A C 1
ATOM 1532 O O . THR A 1 205 ? -15.579 0.256 -4.203 1.00 85.50 205 THR A O 1
ATOM 1535 N N . PRO A 1 206 ? -16.971 -1.438 -3.617 1.00 90.00 206 PRO A N 1
ATOM 1536 C CA . PRO A 1 206 ? -15.930 -2.308 -3.088 1.00 90.00 206 PRO A CA 1
ATOM 1537 C C . PRO A 1 206 ? -14.898 -2.704 -4.149 1.00 90.00 206 PRO A C 1
ATOM 1539 O O . PRO A 1 206 ? -15.247 -3.213 -5.219 1.00 90.00 206 PRO A O 1
ATOM 1542 N N . GLY A 1 207 ? -13.624 -2.549 -3.809 1.00 89.12 207 GLY A N 1
ATOM 1543 C CA . GLY A 1 207 ? -12.499 -3.090 -4.563 1.00 89.12 207 GLY A CA 1
ATOM 1544 C C . GLY A 1 207 ? -11.587 -2.022 -5.157 1.00 89.12 207 GLY A C 1
ATOM 1545 O O . GLY A 1 207 ? -11.910 -0.843 -5.277 1.00 89.12 207 GLY A O 1
ATOM 1546 N N . SER A 1 208 ? -10.386 -2.443 -5.541 1.00 90.19 208 SER A N 1
ATOM 1547 C CA . SER A 1 208 ? -9.314 -1.533 -5.949 1.00 90.19 208 SER A CA 1
ATOM 1548 C C . SER A 1 208 ? -8.273 -2.232 -6.831 1.00 90.19 208 SER A C 1
ATOM 1550 O O . SER A 1 208 ? -8.329 -3.432 -7.069 1.00 90.19 208 SER A O 1
ATOM 1552 N N . ALA A 1 209 ? -7.266 -1.500 -7.311 1.00 89.38 209 ALA A N 1
ATOM 1553 C CA . ALA A 1 209 ? -6.131 -2.073 -8.050 1.00 89.38 209 ALA A CA 1
ATOM 1554 C C . ALA A 1 209 ? -5.029 -2.669 -7.135 1.00 89.38 209 ALA A C 1
ATOM 1556 O O . ALA A 1 209 ? -3.873 -2.799 -7.555 1.00 89.38 209 ALA A O 1
ATOM 1557 N N . GLY A 1 210 ? -5.374 -2.991 -5.882 1.00 94.31 210 GLY A N 1
ATOM 1558 C CA . GLY A 1 210 ? -4.452 -3.505 -4.863 1.00 94.31 210 GLY A CA 1
ATOM 1559 C C . GLY A 1 210 ? -4.320 -2.646 -3.611 1.00 94.31 210 GLY A C 1
ATOM 1560 O O . GLY A 1 210 ? -3.356 -2.800 -2.882 1.00 94.31 210 GLY A O 1
ATOM 1561 N N . CYS A 1 211 ? -5.242 -1.721 -3.373 1.00 96.69 211 CYS A N 1
ATOM 1562 C CA . CYS A 1 211 ? -5.398 -1.015 -2.102 1.00 96.69 211 CYS A CA 1
ATOM 1563 C C . CYS A 1 211 ? -6.303 -1.811 -1.146 1.00 96.69 211 CYS A C 1
ATOM 1565 O O . CYS A 1 211 ? -6.994 -2.739 -1.574 1.00 96.69 211 CYS A O 1
ATOM 1567 N N . ILE A 1 212 ? -6.330 -1.439 0.129 1.00 98.44 212 ILE A N 1
ATOM 1568 C CA . ILE A 1 212 ? -7.319 -1.940 1.091 1.00 98.44 212 ILE A CA 1
ATOM 1569 C C . ILE A 1 212 ? -8.485 -0.949 1.105 1.00 98.44 212 ILE A C 1
ATOM 1571 O O . ILE A 1 212 ? -8.316 0.211 1.483 1.00 98.44 212 ILE A O 1
ATOM 1575 N N . ASP A 1 213 ? -9.649 -1.398 0.654 1.00 97.12 213 ASP A N 1
ATOM 1576 C CA . ASP A 1 213 ? -10.850 -0.579 0.529 1.00 97.12 213 ASP A CA 1
ATOM 1577 C C . ASP A 1 213 ? -11.827 -0.886 1.666 1.00 97.12 213 ASP A C 1
ATOM 1579 O O . ASP A 1 213 ? -12.327 -2.003 1.798 1.00 97.12 213 ASP A O 1
ATOM 1583 N N . LEU A 1 214 ? -12.081 0.131 2.486 1.00 97.06 214 LEU A N 1
ATOM 1584 C CA . LEU A 1 214 ? -12.994 0.108 3.626 1.00 97.06 214 LEU A CA 1
ATOM 1585 C C . LEU A 1 214 ? -14.395 0.599 3.269 1.00 97.06 214 LEU A C 1
ATOM 1587 O O . LEU A 1 214 ? -15.253 0.693 4.147 1.00 97.06 214 LEU A O 1
ATOM 1591 N N . THR A 1 215 ? -14.647 0.948 2.010 1.00 93.62 215 THR A N 1
ATOM 1592 C CA . THR A 1 215 ? -15.916 1.492 1.523 1.00 93.62 215 THR A CA 1
ATOM 1593 C C . THR A 1 215 ? -16.400 2.672 2.387 1.00 93.62 215 THR A C 1
ATOM 1595 O O . THR A 1 215 ? -15.682 3.663 2.558 1.00 93.62 215 THR A O 1
ATOM 1598 N N . SER A 1 216 ? -17.584 2.582 2.992 1.00 91.38 216 SER A N 1
ATOM 1599 C CA . SER A 1 216 ? -18.135 3.593 3.898 1.00 91.38 216 SER A CA 1
ATOM 1600 C C . SER A 1 216 ? -17.453 3.647 5.272 1.00 91.38 216 SER A C 1
ATOM 1602 O O . SER A 1 216 ? -17.601 4.639 5.987 1.00 91.38 216 SER A O 1
ATOM 1604 N N . SER A 1 217 ? -16.689 2.621 5.657 1.00 95.94 217 SER A N 1
ATOM 1605 C CA . SER A 1 217 ? -16.064 2.526 6.984 1.00 95.94 217 SER A CA 1
ATOM 1606 C C . SER A 1 217 ? -14.785 3.353 7.132 1.00 95.94 217 SER A C 1
ATOM 1608 O O . SER A 1 217 ? -14.295 3.519 8.250 1.00 95.94 217 SER A O 1
ATOM 1610 N N . VAL A 1 218 ? -14.264 3.946 6.050 1.00 95.94 218 VAL A N 1
ATOM 1611 C CA . VAL A 1 218 ? -12.993 4.692 6.089 1.00 95.94 218 VAL A CA 1
ATOM 1612 C C . VAL A 1 218 ? -13.015 5.881 7.061 1.00 95.94 218 VAL A C 1
ATOM 1614 O O . VAL A 1 218 ? -12.016 6.148 7.720 1.00 95.94 218 VAL A O 1
ATOM 1617 N N . SER A 1 219 ? -14.155 6.563 7.229 1.00 94.25 219 SER A N 1
ATOM 1618 C CA . SER A 1 219 ? -14.279 7.663 8.201 1.00 94.25 219 SER A CA 1
ATOM 1619 C C . SER A 1 219 ? -14.162 7.173 9.650 1.00 94.25 219 SER A C 1
ATOM 1621 O O . SER A 1 219 ? -13.602 7.865 10.499 1.00 94.25 219 SER A O 1
ATOM 1623 N N . ALA A 1 220 ? -14.703 5.987 9.950 1.00 97.19 220 ALA A N 1
ATOM 1624 C CA . ALA A 1 220 ? -14.608 5.389 11.280 1.00 97.19 220 ALA A CA 1
ATOM 1625 C C . ALA A 1 220 ? -13.176 4.913 11.560 1.00 97.19 220 ALA A C 1
ATOM 1627 O O . ALA A 1 220 ? -12.642 5.198 12.631 1.00 97.19 220 ALA A O 1
ATOM 1628 N N . PHE A 1 221 ? -12.536 4.288 10.568 1.00 98.19 221 PHE A N 1
ATOM 1629 C CA . PHE A 1 221 ? -11.118 3.939 10.613 1.00 98.19 221 PHE A CA 1
ATOM 1630 C C . PHE A 1 221 ? -10.223 5.164 10.829 1.00 98.19 221 PHE A C 1
ATOM 1632 O O . PHE A 1 221 ? -9.370 5.146 11.710 1.00 98.19 221 PHE A O 1
ATOM 1639 N N . ALA A 1 222 ? -10.438 6.257 10.089 1.00 97.12 222 ALA A N 1
ATOM 1640 C CA . ALA A 1 222 ? -9.642 7.475 10.238 1.00 97.12 222 ALA A CA 1
ATOM 1641 C C . ALA A 1 222 ? -9.747 8.061 11.655 1.00 97.12 222 ALA A C 1
ATOM 1643 O O . ALA A 1 222 ? -8.741 8.476 12.231 1.00 97.12 222 ALA A O 1
ATOM 1644 N N . ARG A 1 223 ? -10.945 8.025 12.255 1.00 97.69 223 ARG A N 1
ATOM 1645 C CA . ARG A 1 223 ? -11.147 8.426 13.654 1.00 97.69 223 ARG A CA 1
ATOM 1646 C C . ARG A 1 223 ? -10.374 7.527 14.618 1.00 97.69 223 ARG A C 1
ATOM 1648 O O . ARG A 1 223 ? -9.730 8.044 15.523 1.00 97.69 223 ARG A O 1
ATOM 1655 N N . ALA A 1 224 ? -10.412 6.214 14.416 1.00 98.25 224 ALA A N 1
ATOM 1656 C CA . ALA A 1 224 ? -9.652 5.271 15.230 1.00 98.25 224 ALA A CA 1
ATOM 1657 C C . ALA A 1 224 ? -8.140 5.496 15.107 1.00 98.25 224 ALA A C 1
ATOM 1659 O O . ALA A 1 224 ? -7.443 5.601 16.108 1.00 98.25 224 ALA A O 1
ATOM 1660 N N . LEU A 1 225 ? -7.633 5.652 13.883 1.00 98.12 225 LEU A N 1
ATOM 1661 C CA . LEU A 1 225 ? -6.212 5.889 13.651 1.00 98.12 225 LEU A CA 1
ATOM 1662 C C . LEU A 1 225 ? -5.745 7.222 14.253 1.00 98.12 225 LEU A C 1
ATOM 1664 O O . LEU A 1 225 ? -4.612 7.313 14.712 1.00 98.12 225 LEU A O 1
ATOM 1668 N N . SER A 1 226 ? -6.618 8.234 14.321 1.00 97.12 226 SER A N 1
ATOM 1669 C CA . SER A 1 226 ? -6.287 9.533 14.927 1.00 97.12 226 SER A CA 1
ATOM 1670 C C . SER A 1 226 ? -5.990 9.474 16.431 1.00 97.12 226 SER A C 1
ATOM 1672 O O . SER A 1 226 ? -5.426 10.424 16.969 1.00 97.12 226 SER A O 1
ATOM 1674 N N . THR A 1 227 ? -6.334 8.375 17.116 1.00 97.44 227 THR A N 1
ATOM 1675 C CA . THR A 1 227 ? -5.963 8.167 18.526 1.00 97.44 227 THR A CA 1
ATOM 1676 C C . THR A 1 227 ? -4.565 7.569 18.688 1.00 97.44 227 THR A C 1
ATOM 1678 O O . THR A 1 227 ? -4.067 7.482 19.809 1.00 97.44 227 THR A O 1
ATOM 1681 N N . VAL A 1 228 ? -3.935 7.123 17.599 1.00 97.62 228 VAL A N 1
ATOM 1682 C CA . VAL A 1 228 ? -2.548 6.654 17.600 1.00 97.62 228 VAL A CA 1
ATOM 1683 C C . VAL A 1 228 ? -1.618 7.872 17.534 1.00 97.62 228 VAL A C 1
ATOM 1685 O O . VAL A 1 228 ? -1.878 8.780 16.741 1.00 97.62 228 VAL A O 1
ATOM 1688 N N . PRO A 1 229 ? -0.530 7.927 18.329 1.00 96.75 229 PRO A N 1
ATOM 1689 C CA . PRO A 1 229 ? 0.408 9.043 18.272 1.00 96.75 229 PRO A CA 1
ATOM 1690 C C . PRO A 1 229 ? 0.946 9.282 16.855 1.00 96.75 229 PRO A C 1
ATOM 1692 O O . PRO A 1 229 ? 1.349 8.349 16.161 1.00 96.75 229 PRO A O 1
ATOM 1695 N N . LEU A 1 230 ? 0.976 10.545 16.427 1.00 94.12 230 LEU A N 1
ATOM 1696 C CA . LEU A 1 230 ? 1.562 10.928 15.140 1.00 94.12 230 LEU A CA 1
ATOM 1697 C C . LEU A 1 230 ? 3.074 10.658 15.121 1.00 94.12 230 LEU A C 1
ATOM 1699 O O . LEU A 1 230 ? 3.708 10.612 16.176 1.00 94.12 230 LEU A O 1
ATOM 1703 N N . ASN A 1 231 ? 3.658 10.543 13.923 1.00 89.12 231 ASN A N 1
ATOM 1704 C CA . ASN A 1 231 ? 5.080 10.230 13.729 1.00 89.12 231 ASN A CA 1
ATOM 1705 C C . ASN A 1 231 ? 5.485 8.899 14.385 1.00 89.12 231 ASN A C 1
ATOM 1707 O O . ASN A 1 231 ? 6.614 8.729 14.850 1.00 89.12 231 ASN A O 1
ATOM 1711 N N . THR A 1 232 ? 4.549 7.954 14.427 1.00 94.75 232 THR A N 1
ATOM 1712 C CA . THR A 1 232 ? 4.811 6.562 14.785 1.00 94.75 232 THR A CA 1
ATOM 1713 C C . THR A 1 232 ? 4.532 5.669 13.592 1.00 94.75 232 THR A C 1
ATOM 1715 O O . THR A 1 232 ? 3.831 6.039 12.649 1.00 94.75 232 THR A O 1
ATOM 1718 N N . LYS A 1 233 ? 5.105 4.475 13.629 1.00 95.75 233 LYS A N 1
ATOM 1719 C CA . LYS A 1 233 ? 4.881 3.431 12.648 1.00 95.75 233 LYS A CA 1
ATOM 1720 C C . LYS A 1 233 ? 3.840 2.458 13.190 1.00 95.75 233 LYS A C 1
ATOM 1722 O O . LYS A 1 233 ? 4.125 1.726 14.135 1.00 95.75 233 LYS A O 1
ATOM 1727 N N . VAL A 1 234 ? 2.672 2.391 12.555 1.00 98.12 234 VAL A N 1
ATOM 1728 C CA . VAL A 1 234 ? 1.711 1.304 12.793 1.00 98.12 234 VAL A CA 1
ATOM 1729 C C . VAL A 1 234 ? 2.013 0.190 11.803 1.00 98.12 234 VAL A C 1
ATOM 1731 O O . VAL A 1 234 ? 1.880 0.380 10.589 1.00 98.12 234 VAL A O 1
ATOM 1734 N N . LYS A 1 235 ? 2.436 -0.972 12.301 1.00 98.19 235 LYS A N 1
ATOM 1735 C CA . LYS A 1 235 ? 2.706 -2.137 11.457 1.00 98.19 235 LYS A CA 1
ATOM 1736 C C . LYS A 1 235 ? 1.392 -2.698 10.923 1.00 98.19 235 LYS A C 1
ATOM 1738 O O . LYS A 1 235 ? 0.437 -2.879 11.667 1.00 98.19 235 LYS A O 1
ATOM 1743 N N . LEU A 1 236 ? 1.357 -3.006 9.634 1.00 98.62 236 LEU A N 1
ATOM 1744 C CA . LEU A 1 236 ? 0.244 -3.654 8.953 1.00 98.62 236 LEU A CA 1
ATOM 1745 C C . LEU A 1 236 ? 0.691 -5.031 8.468 1.00 98.62 236 LEU A C 1
ATOM 1747 O O . LEU A 1 236 ? 1.591 -5.142 7.641 1.00 98.62 236 LEU A O 1
ATOM 1751 N N . THR A 1 237 ? 0.045 -6.086 8.948 1.00 98.69 237 THR A N 1
ATOM 1752 C CA . THR A 1 237 ? 0.245 -7.441 8.424 1.00 98.69 237 THR A CA 1
ATOM 1753 C C . THR A 1 237 ? -0.881 -7.782 7.461 1.00 98.69 237 THR A C 1
ATOM 1755 O O . THR A 1 237 ? -2.040 -7.834 7.865 1.00 98.69 237 THR A O 1
ATOM 1758 N N . VAL A 1 238 ? -0.542 -8.039 6.200 1.00 98.75 238 VAL A N 1
ATOM 1759 C CA . VAL A 1 238 ? -1.471 -8.571 5.200 1.00 98.75 238 VAL A CA 1
ATOM 1760 C C . VAL A 1 238 ? -1.266 -10.073 5.113 1.00 98.75 238 VAL A C 1
ATOM 1762 O O . VAL A 1 238 ? -0.170 -10.541 4.792 1.00 98.75 238 VAL A O 1
ATOM 1765 N N . ARG A 1 239 ? -2.329 -10.828 5.360 1.00 97.81 239 ARG A N 1
ATOM 1766 C CA . ARG A 1 239 ? -2.363 -12.280 5.189 1.00 97.81 239 ARG A CA 1
ATOM 1767 C C . ARG A 1 239 ? -3.680 -12.675 4.544 1.00 97.81 239 ARG A C 1
ATOM 1769 O O . ARG A 1 239 ? -4.659 -11.965 4.687 1.00 97.81 239 ARG A O 1
ATOM 1776 N N . TYR A 1 240 ? -3.693 -13.795 3.849 1.00 96.50 240 TYR A N 1
ATOM 1777 C CA . TYR A 1 240 ? -4.913 -14.369 3.298 1.00 96.50 240 TYR A CA 1
ATOM 1778 C C . TYR A 1 240 ? -5.041 -15.801 3.823 1.00 96.50 240 TYR A C 1
ATOM 1780 O O . TYR A 1 240 ? -3.999 -16.401 4.116 1.00 96.50 240 TYR A O 1
ATOM 1788 N N . PRO A 1 241 ? -6.270 -16.301 4.024 1.00 80.56 241 PRO A N 1
ATOM 1789 C CA . PRO A 1 241 ? -6.508 -17.686 4.416 1.00 80.56 241 PRO A CA 1
ATOM 1790 C C . PRO A 1 241 ? -5.995 -18.691 3.376 1.00 80.56 241 PRO A C 1
ATOM 1792 O O . PRO A 1 241 ? -5.884 -18.326 2.181 1.00 80.56 241 PRO A O 1
#

Organism: NCBI:txid155974

Foldseek 3Di:
DDDDDDDDPPDPPVVVVVVVVVVVVVVVLVVLVVVPPPLPPPADDQCCDLVFLVSLVVSLVVLVVVLVVCPVPPSHVVSSVSSNVLSVVSNVLAEDDPFAAWPWAWEDAQQWIDIHPDIFGKHEFAADPVRHADQDPVQLLDAQGRAAHFDKKKWFLVQKDQQCVPPVCVPPPCAPFNGIKTAIGHYNPHRNNSDGSEMEGEHCDHYTRHYIYRHNCVVVVNVVSVVIDGRHIHMYGYHYD

Secondary structure (DSSP, 8-state):
--PPPPP----THHHHHHHHHHHHHHHHHHHHHH--S---TTPPPP--TT--HHHHHHHHHHHHHHHHHTTT-HHHHHHHHHHHHHHHHHHHT-----SEEPS--EEE-SSEEEETTEEEE-EES---TTSPPP--TTGGG-TTTSPPPSEEEEE-GGG-EESTT-HHHHHHTHHHH-SEEEEEEEPTT---TT---EEEE--SS---SSSEE-GGGHHHHHHHHTTSPTTEEEEEEE---

Radius of gyration: 20.97 Å; chains: 1; bounding box: 44×80×50 Å

pLDDT: mean 81.78, std 22.6, range [26.5, 98.81]

InterPro domains:
  IPR021225 Tlde1 domain [PF10908] (136-228)

Sequence (241 aa):
MVERGPARQVAVRGLRGAGNAAVAGLLGQVRVQRQTAPVAAGGPAIRAGNGTTAELVAERARLLRERGTHARDMAQFAAYQRGIDRLDLLLAERGNSGLADAAVDMVFDGATLTLGSQSWVAVSGRPDAAGAFDYSPARQRLEGVGPIPAGVYWVDPSQMVDLSSRWFYASRFAGPWGTHRITVHPFDTTHTFGRGGFFIHGGSTPGSAGCIDLTSSVSAFARALSTVPLNTKVKLTVRYP